Protein AF-A0A0N5CR17-F1 (afdb_monomer_lite)

Organism: Thelazia callipaeda (NCBI:txid103827)

Radius of gyration: 35.47 Å; chains: 1; bounding box: 80×66×119 Å

Sequence (253 aa):
MEGYHSGFVNPSDSRSEQEETNSNGQVVSPEENTAEKCSICLGSPTNDETSLDGCVHKCIVEWIKLRPICPMCKRIVRKIIHVKRDSDDQEITEEVTIETVRQWALRDRIEINSAQPLIRERTQLVRRIRHLLRIVRLHDNVFSERGRREMSGTIHRRNEYLQLIGRYQILLDNWERPRVQIVSDPAFRMLVYDLRLRRTALVTLGNQRMPRTSISPQFFRDHERYQRSRISEFVRREISAVVPVSRDAFIYI

Secondary structure (DSSP, 8-state):
--------------------------------------TTT-SPPP---EEESS----S-HHHHTT-SB-TTT--B--EEEEEEE-TTS-EEEEEEEHHHHHHHHHHHHHHHHHHS--HHHHHHHHHHHHHHHHHHHHHHHHHHHH-GGG-HHHHHHHHHHHHHHHHHHHHHHTTTS-HHHHHH-HHHHHHHHHTTPPP--S---TT---------HHHHHHTHHHHHHHHHHHHHHHHHHHS---S------

pLDDT: mean 75.61, std 19.92, range [29.41, 97.88]

InterPro domains:
  IPR013083 Zinc finger, RING/FYVE/PHD-type [G3DSA:3.30.40.10] (32-94)

Foldseek 3Di:
DDDDDDDDDDDDDDDDDDDDDDDDDDDPDPPPPCCPQQPPPSHRDDPFQKAFPFDRRPDCLVVLLQPQADPPPRDGTFWIWGWDQDPVRDTDIDIDGSVNSNVVSVVVLLVVLQQDAPVVLLVLLVVLLVVLVVVLVVLVVVCVVPDDDPPPVSVVVSVVSVVLSVLSVVLNVVRPDRSVCSCLRLSSLLSCVVVVPDDDDSDDSDPDPPPPPPDDPVVCVVVVVPVVVVVVSVVVSNCPNPPDPPPDDPPDD

Structure (mmCIF, N/CA/C/O backbone):
data_AF-A0A0N5CR17-F1
#
_entry.id   AF-A0A0N5CR17-F1
#
loop_
_atom_site.group_PDB
_atom_site.id
_atom_site.type_symbol
_atom_site.label_atom_id
_atom_site.label_alt_id
_atom_site.label_comp_id
_atom_site.label_asym_id
_atom_site.label_entity_id
_atom_site.label_seq_id
_atom_site.pdbx_PDB_ins_code
_atom_site.Cartn_x
_atom_site.Cartn_y
_atom_site.Cartn_z
_atom_site.occupancy
_atom_site.B_iso_or_equiv
_atom_site.auth_seq_id
_atom_site.auth_comp_id
_atom_site.auth_asym_id
_atom_site.auth_atom_id
_atom_site.pdbx_PDB_model_num
ATOM 1 N N . MET A 1 1 ? 52.761 -47.748 31.327 1.00 39.09 1 MET A N 1
ATOM 2 C CA . MET A 1 1 ? 52.297 -46.443 31.836 1.00 39.09 1 MET A CA 1
ATOM 3 C C . MET A 1 1 ? 50.824 -46.340 31.461 1.00 39.09 1 MET A C 1
ATOM 5 O O . MET A 1 1 ? 50.515 -45.823 30.401 1.00 39.09 1 MET A O 1
ATOM 9 N N . GLU A 1 2 ? 49.914 -47.103 32.081 1.00 30.50 2 GLU A N 1
ATOM 10 C CA . GLU A 1 2 ? 49.438 -46.990 33.487 1.00 30.50 2 GLU A CA 1
ATOM 11 C C . GLU A 1 2 ? 49.046 -45.539 33.820 1.00 30.50 2 GLU A C 1
ATOM 13 O O . GLU A 1 2 ? 49.854 -44.648 33.603 1.00 30.50 2 GLU A O 1
ATOM 18 N N . GLY A 1 3 ? 47.861 -45.206 34.329 1.00 29.69 3 GLY A N 1
ATOM 19 C CA . GLY A 1 3 ? 46.767 -46.013 34.861 1.00 29.69 3 GLY A CA 1
ATOM 20 C C . GLY A 1 3 ? 45.665 -45.117 35.462 1.00 29.69 3 GLY A C 1
ATOM 21 O O . GLY A 1 3 ? 45.755 -43.895 35.439 1.00 29.69 3 GLY A O 1
ATOM 22 N N . TYR A 1 4 ? 44.625 -45.795 35.939 1.00 32.41 4 TYR A N 1
ATOM 23 C CA . TYR A 1 4 ? 43.266 -45.423 36.359 1.00 32.41 4 TYR A CA 1
ATOM 24 C C . TYR A 1 4 ? 43.066 -44.596 37.658 1.00 32.41 4 TYR A C 1
ATOM 26 O O . TYR A 1 4 ? 43.991 -44.430 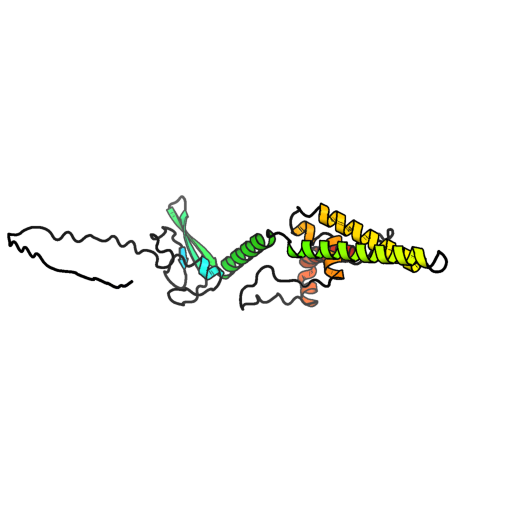38.442 1.00 32.41 4 TYR A O 1
ATOM 34 N N . HIS A 1 5 ? 41.773 -44.262 37.888 1.00 33.34 5 HIS A N 1
ATOM 35 C CA . HIS A 1 5 ? 40.983 -44.133 39.149 1.00 33.34 5 HIS A CA 1
ATOM 36 C C . HIS A 1 5 ? 40.457 -42.716 39.459 1.00 33.34 5 HIS A C 1
ATOM 38 O O . HIS A 1 5 ? 41.231 -41.777 39.551 1.00 33.34 5 HIS A O 1
ATOM 44 N N . SER A 1 6 ? 39.144 -42.418 39.458 1.00 33.66 6 SER A N 1
ATOM 45 C CA . SER A 1 6 ? 37.953 -42.937 40.184 1.00 33.66 6 SER A CA 1
ATOM 46 C C . SER A 1 6 ? 37.904 -42.574 41.671 1.00 33.66 6 SER A C 1
ATOM 48 O O . SER A 1 6 ? 38.823 -42.930 42.399 1.00 33.66 6 SER A O 1
ATOM 50 N N . GLY A 1 7 ? 36.778 -42.023 42.140 1.00 29.62 7 GLY A N 1
ATOM 51 C CA . GLY A 1 7 ? 36.451 -42.015 43.571 1.00 29.62 7 GLY A CA 1
ATOM 52 C C . GLY A 1 7 ? 35.316 -41.073 43.979 1.00 29.62 7 GLY A C 1
ATOM 53 O O . GLY A 1 7 ? 35.556 -39.909 44.271 1.00 29.62 7 GLY A O 1
ATOM 54 N N . PHE A 1 8 ? 34.093 -41.606 44.036 1.00 34.84 8 PHE A N 1
ATOM 55 C CA . PHE A 1 8 ? 33.003 -41.146 44.911 1.00 34.84 8 PHE A CA 1
ATOM 56 C C . PHE A 1 8 ? 33.361 -41.406 46.378 1.00 34.84 8 PHE A C 1
ATOM 58 O O . PHE A 1 8 ? 33.820 -42.515 46.623 1.00 34.84 8 PHE A O 1
ATOM 65 N N . VAL A 1 9 ? 33.006 -40.518 47.325 1.00 33.94 9 VAL A N 1
ATOM 66 C CA . VAL A 1 9 ? 32.594 -40.876 48.708 1.00 33.94 9 VAL A CA 1
ATOM 67 C C . VAL A 1 9 ? 31.734 -39.744 49.328 1.00 33.94 9 VAL A C 1
ATOM 69 O O . VAL A 1 9 ? 32.216 -38.633 49.514 1.00 33.94 9 VAL A O 1
ATOM 72 N N . ASN A 1 10 ? 30.472 -40.048 49.663 1.00 36.50 10 ASN A N 1
ATOM 73 C CA . ASN A 1 10 ? 29.678 -39.438 50.757 1.00 36.50 10 ASN A CA 1
ATOM 74 C C . ASN A 1 10 ? 30.090 -40.133 52.069 1.00 36.50 10 ASN A C 1
AT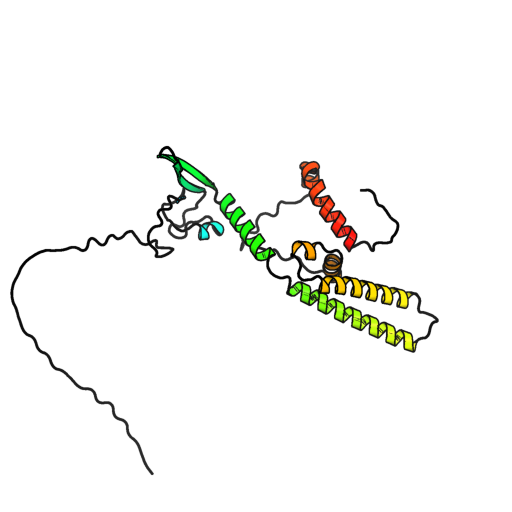OM 76 O O . ASN A 1 10 ? 30.402 -41.324 51.975 1.00 36.50 10 ASN A O 1
ATOM 80 N N . PRO A 1 11 ? 30.032 -39.518 53.274 1.00 40.53 11 PRO A N 1
ATOM 81 C CA . PRO A 1 11 ? 28.869 -39.822 54.137 1.00 40.53 11 PRO A CA 1
ATOM 82 C C . PRO A 1 11 ? 28.515 -38.836 55.290 1.00 40.53 11 PRO A C 1
ATOM 84 O O . PRO A 1 11 ? 29.373 -38.202 55.892 1.00 40.53 11 PRO A O 1
ATOM 87 N N . SER A 1 12 ? 27.220 -38.874 55.636 1.00 31.81 12 SER A N 1
ATOM 88 C CA . SER A 1 12 ? 26.624 -39.004 56.986 1.00 31.81 12 SER A CA 1
ATOM 89 C C . SER A 1 12 ? 26.578 -37.868 58.025 1.00 31.81 12 SER A C 1
ATOM 91 O O . SER A 1 12 ? 27.585 -37.349 58.484 1.00 31.81 12 SER A O 1
ATOM 93 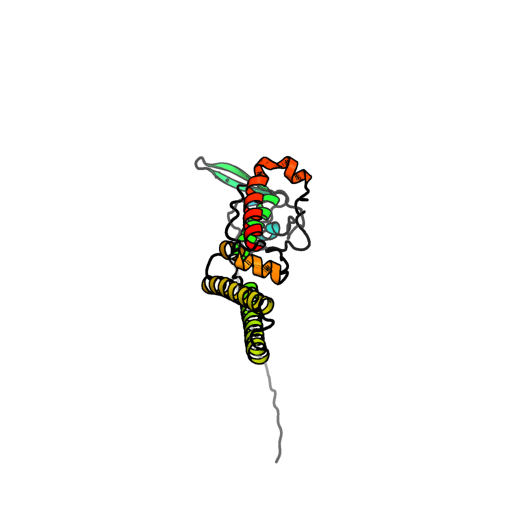N N . ASP A 1 13 ? 25.328 -37.660 58.467 1.00 31.94 13 ASP A N 1
ATOM 94 C CA . ASP A 1 13 ? 24.809 -37.579 59.845 1.00 31.94 13 ASP A CA 1
ATOM 95 C C . ASP A 1 13 ? 25.459 -36.651 60.873 1.00 31.94 13 ASP A C 1
ATOM 97 O O . ASP A 1 13 ? 26.565 -36.887 61.346 1.00 31.94 13 ASP A O 1
ATOM 101 N N . SER A 1 14 ? 24.643 -35.736 61.407 1.00 36.41 14 SER A N 1
ATOM 102 C CA . SER A 1 14 ? 24.526 -35.530 62.858 1.00 36.41 14 SER A CA 1
ATOM 103 C C . SER A 1 14 ? 23.193 -34.866 63.201 1.00 36.41 14 SER A C 1
ATOM 105 O O . SER A 1 14 ? 22.874 -33.763 62.767 1.00 36.41 14 SER A O 1
ATOM 107 N N . ARG A 1 15 ? 22.421 -35.613 63.984 1.00 38.44 15 ARG A N 1
ATOM 108 C CA . ARG A 1 15 ? 21.122 -35.322 64.584 1.00 38.44 15 ARG A CA 1
ATOM 109 C C . ARG A 1 15 ? 21.357 -34.627 65.931 1.00 38.44 15 ARG A C 1
ATOM 111 O O . ARG A 1 15 ? 22.147 -35.137 66.720 1.00 38.44 15 ARG A O 1
ATOM 118 N N . SER A 1 16 ? 20.631 -33.546 66.216 1.00 35.78 16 SER A N 1
ATOM 119 C CA . SER A 1 16 ? 20.454 -33.036 67.584 1.00 35.78 16 SER A CA 1
ATOM 120 C C . SER A 1 16 ? 19.002 -32.601 67.768 1.00 35.78 16 SER A C 1
ATOM 122 O O . SER A 1 16 ? 18.587 -31.548 67.291 1.00 35.78 16 SER A O 1
ATOM 124 N N . GLU A 1 17 ? 18.232 -33.455 68.434 1.00 36.75 17 GLU A N 1
ATOM 125 C CA . GLU A 1 17 ? 16.970 -33.112 69.088 1.00 36.75 17 GLU A CA 1
ATOM 126 C C . GLU A 1 17 ? 17.292 -32.332 70.372 1.00 36.75 17 GLU A C 1
ATOM 128 O O . GLU A 1 17 ? 18.161 -32.760 71.133 1.00 36.75 17 GLU A O 1
ATOM 133 N N . GLN A 1 18 ? 16.590 -31.225 70.632 1.00 36.84 18 GLN A N 1
ATOM 134 C CA . GLN A 1 18 ? 16.317 -30.756 71.992 1.00 36.84 18 GLN A CA 1
ATOM 135 C C . GLN A 1 18 ? 14.878 -30.240 72.085 1.00 36.84 18 GLN A C 1
ATOM 137 O O . GLN A 1 18 ? 14.403 -29.479 71.243 1.00 36.84 18 GLN A O 1
ATOM 142 N N . GLU A 1 19 ? 14.217 -30.763 73.109 1.00 33.59 19 GLU A N 1
ATOM 143 C CA . GLU A 1 19 ? 12.812 -30.680 73.480 1.00 33.59 19 GLU A CA 1
ATOM 144 C C . GLU A 1 19 ? 12.415 -29.353 74.149 1.00 33.59 19 GLU A C 1
ATOM 146 O O . GLU A 1 19 ? 13.200 -28.726 74.852 1.00 33.59 19 GLU A O 1
ATOM 151 N N . GLU A 1 20 ? 11.133 -29.027 73.945 1.00 35.50 20 GLU A N 1
ATOM 152 C CA . GLU A 1 20 ? 10.161 -28.456 74.892 1.00 35.50 20 GLU A CA 1
ATOM 153 C C . GLU A 1 20 ? 10.418 -27.093 75.572 1.00 35.50 20 GLU A C 1
ATOM 155 O O . GLU A 1 20 ? 11.318 -26.901 76.381 1.00 35.50 20 GLU A O 1
ATOM 160 N N . THR A 1 21 ? 9.478 -26.152 75.390 1.00 29.42 21 THR A N 1
ATOM 161 C CA . THR A 1 21 ? 8.451 -25.844 76.416 1.00 29.42 21 THR A CA 1
ATOM 162 C C . THR A 1 21 ? 7.499 -24.708 75.995 1.00 29.42 21 THR A C 1
ATOM 164 O O . THR A 1 21 ? 7.903 -23.642 75.552 1.00 29.42 21 THR A O 1
ATOM 167 N N . ASN A 1 22 ? 6.208 -24.975 76.213 1.00 29.41 22 ASN A N 1
ATOM 168 C CA . ASN A 1 22 ? 5.126 -24.076 76.633 1.00 29.41 22 ASN A CA 1
ATOM 169 C C . ASN A 1 22 ? 4.736 -22.799 75.855 1.00 29.41 22 ASN A C 1
ATOM 171 O O . ASN A 1 22 ? 5.342 -21.741 75.957 1.00 29.41 22 ASN A O 1
ATOM 175 N N . SER A 1 23 ? 3.533 -22.911 75.275 1.00 36.44 23 SER A N 1
ATOM 176 C CA . SER A 1 23 ? 2.356 -22.051 75.483 1.00 36.44 23 SER A CA 1
ATOM 177 C C . SER A 1 23 ? 2.523 -20.530 75.394 1.00 36.44 23 SER A C 1
ATOM 179 O O . SER A 1 23 ? 3.037 -19.892 76.309 1.00 36.44 23 SER A O 1
ATOM 181 N N . ASN A 1 24 ? 1.844 -19.934 74.414 1.00 32.16 24 ASN A N 1
ATOM 182 C CA . ASN A 1 24 ? 0.593 -19.183 74.604 1.00 32.16 24 ASN A CA 1
ATOM 183 C C . ASN A 1 24 ? 0.496 -18.076 73.541 1.00 32.16 24 ASN A C 1
ATOM 185 O O . ASN A 1 24 ? 1.459 -17.357 73.299 1.00 32.16 24 ASN A O 1
ATOM 189 N N . GLY A 1 25 ? -0.699 -17.889 72.983 1.00 31.83 25 GLY A N 1
ATOM 190 C CA . GLY A 1 25 ? -1.063 -16.621 72.357 1.00 31.83 25 GLY A CA 1
ATOM 191 C C . GLY A 1 25 ? -1.055 -16.588 70.832 1.00 31.83 25 GLY A C 1
ATOM 192 O O . GLY A 1 25 ? -0.032 -16.409 70.189 1.00 31.83 25 GLY A O 1
ATOM 193 N N . GLN A 1 26 ? -2.280 -16.560 70.311 1.00 35.84 26 GLN A N 1
ATOM 194 C CA . GLN A 1 26 ? -2.676 -15.742 69.168 1.00 35.84 26 GLN A CA 1
ATOM 195 C C . GLN A 1 26 ? -2.368 -16.299 67.775 1.00 35.84 26 GLN A C 1
ATOM 197 O O . GLN A 1 26 ? -1.376 -16.000 67.119 1.00 35.84 26 GLN A O 1
ATOM 202 N N . VAL A 1 27 ? -3.366 -17.041 67.292 1.00 42.22 27 VAL A N 1
ATOM 203 C CA . VAL A 1 27 ? -3.761 -17.111 65.886 1.00 42.22 27 VAL A CA 1
ATOM 204 C C . VAL A 1 27 ? -3.803 -15.686 65.323 1.00 42.22 27 VAL A C 1
ATOM 206 O O . VAL A 1 27 ? -4.787 -14.970 65.490 1.00 42.22 27 VAL A O 1
ATOM 209 N N . VAL A 1 28 ? -2.725 -15.262 64.671 1.00 37.66 28 VAL A N 1
ATOM 210 C CA . VAL A 1 28 ? -2.774 -14.165 63.707 1.00 37.66 28 VAL A CA 1
ATOM 211 C C . VAL A 1 28 ? -2.852 -14.840 62.354 1.00 37.66 28 VAL A C 1
ATOM 213 O O . VAL A 1 28 ? -1.846 -15.180 61.737 1.00 37.66 28 VAL A O 1
ATOM 216 N N . SER A 1 29 ? -4.089 -15.109 61.944 1.00 38.50 29 SER A N 1
ATOM 217 C CA . SER A 1 29 ? -4.396 -15.357 60.545 1.00 38.50 29 SER A CA 1
ATOM 218 C C . SER A 1 29 ? -3.853 -14.152 59.774 1.00 38.50 29 SER A C 1
ATOM 220 O O . SER A 1 29 ? -4.273 -13.031 60.074 1.00 38.50 29 SER A O 1
ATOM 222 N N . PRO A 1 30 ? -2.921 -14.308 58.819 1.00 41.69 30 PRO A N 1
ATOM 223 C CA . PRO A 1 30 ? -2.743 -13.270 57.832 1.00 41.69 30 PRO A CA 1
ATOM 224 C C . PRO A 1 30 ? -4.066 -13.266 57.078 1.00 41.69 30 PRO A C 1
ATOM 226 O O . PRO A 1 30 ? -4.386 -14.219 56.367 1.00 41.69 30 PRO A O 1
ATOM 229 N N . GLU A 1 31 ? -4.881 -12.238 57.290 1.00 42.94 31 GLU A N 1
ATOM 230 C CA . GLU A 1 31 ? -5.825 -11.818 56.270 1.00 42.94 31 GLU A CA 1
ATOM 231 C C . GLU A 1 31 ? -4.971 -11.490 55.045 1.00 42.94 31 GLU A C 1
ATOM 233 O O . GLU A 1 31 ? -4.482 -10.375 54.855 1.00 42.94 31 GLU A O 1
ATOM 238 N N . GLU A 1 32 ? -4.697 -12.526 54.251 1.00 42.59 32 GLU A N 1
ATOM 239 C CA . GLU A 1 32 ? -4.289 -12.382 52.876 1.00 42.59 32 GLU A CA 1
ATOM 240 C C . GLU A 1 32 ? -5.411 -11.590 52.229 1.00 42.59 32 GLU A C 1
ATOM 242 O O . GLU A 1 32 ? -6.462 -12.117 51.859 1.00 42.59 32 GLU A O 1
ATOM 247 N N . ASN A 1 33 ? -5.178 -10.286 52.142 1.00 46.00 33 ASN A N 1
ATOM 248 C CA . ASN A 1 33 ? -5.882 -9.373 51.274 1.00 46.00 33 ASN A CA 1
ATOM 249 C C . ASN A 1 33 ? -5.582 -9.848 49.845 1.00 46.00 33 ASN A C 1
ATOM 251 O O . ASN A 1 33 ? -4.738 -9.312 49.124 1.00 46.00 33 ASN A O 1
ATOM 255 N N . THR A 1 34 ? -6.230 -10.947 49.468 1.00 46.16 34 THR A N 1
ATOM 256 C CA . THR A 1 34 ? -6.342 -11.468 48.120 1.00 46.16 34 THR A CA 1
ATOM 257 C C . THR A 1 34 ? -7.249 -10.496 47.384 1.00 46.16 34 THR A C 1
ATOM 259 O O . THR A 1 34 ? -8.372 -10.802 47.010 1.00 46.16 34 THR A O 1
ATOM 262 N N . ALA A 1 35 ? -6.754 -9.276 47.167 1.00 56.69 35 ALA A N 1
ATOM 263 C CA . ALA A 1 35 ? -7.186 -8.484 46.036 1.00 56.69 35 ALA A CA 1
ATOM 264 C C . ALA A 1 35 ? -6.870 -9.355 44.816 1.00 56.69 35 ALA A C 1
ATOM 266 O O . ALA A 1 35 ? -5.722 -9.410 44.368 1.00 56.69 35 ALA A O 1
ATOM 267 N N . GLU A 1 36 ? -7.856 -10.163 44.420 1.00 64.56 36 GLU A N 1
ATOM 268 C CA . GLU A 1 36 ? -7.713 -11.299 43.521 1.00 64.56 36 GLU A CA 1
ATOM 269 C C . GLU A 1 36 ? -6.923 -10.857 42.295 1.00 64.56 36 GLU A C 1
ATOM 271 O O . GLU A 1 36 ? -7.391 -10.060 41.478 1.00 64.56 36 GLU A O 1
ATOM 276 N N . LYS A 1 37 ? -5.675 -11.322 42.195 1.00 72.75 37 LYS A N 1
ATOM 277 C CA . LYS A 1 37 ? -4.811 -10.979 41.068 1.00 72.75 37 LYS A CA 1
ATOM 278 C C . LYS A 1 37 ? -5.532 -11.386 39.791 1.00 72.75 37 LYS A C 1
ATOM 280 O O . LYS A 1 37 ? -6.035 -12.505 39.681 1.00 72.75 37 LYS A O 1
ATOM 285 N N . CYS A 1 38 ? -5.583 -10.489 38.812 1.00 74.88 38 CYS A N 1
ATOM 286 C CA . CYS A 1 38 ? -6.276 -10.777 37.565 1.00 74.88 38 CYS A CA 1
ATOM 287 C C . CYS A 1 38 ? -5.632 -11.995 36.886 1.00 74.88 38 CYS A C 1
ATOM 289 O O . CYS A 1 38 ? -4.446 -11.966 36.574 1.00 74.88 38 CYS A O 1
ATOM 291 N N . SER A 1 39 ? -6.397 -13.042 36.569 1.00 77.50 39 SER A N 1
ATOM 292 C CA . SER A 1 39 ? -5.850 -14.263 35.946 1.00 77.50 39 SER A CA 1
ATOM 293 C C . SER A 1 39 ? -5.284 -14.058 34.530 1.00 77.50 39 SER A C 1
ATOM 295 O O . SER A 1 39 ? -4.727 -14.991 33.959 1.00 77.50 39 SER A O 1
ATOM 297 N N . ILE A 1 40 ? -5.450 -12.866 33.944 1.00 77.69 40 ILE A N 1
ATOM 298 C CA . ILE A 1 40 ? -4.977 -12.528 32.595 1.00 77.69 40 ILE A CA 1
ATOM 299 C C . ILE A 1 40 ? -3.675 -11.730 32.644 1.00 77.69 40 ILE A C 1
ATOM 301 O O . ILE A 1 40 ? -2.715 -12.109 31.981 1.00 77.69 40 ILE A O 1
ATOM 305 N N . CYS A 1 41 ? -3.628 -10.630 33.403 1.00 77.25 41 CYS A N 1
ATOM 306 C CA . CYS A 1 41 ? -2.422 -9.800 33.508 1.00 77.25 41 CYS A CA 1
ATOM 307 C C . CYS A 1 41 ? -1.550 -10.134 34.728 1.00 77.25 41 CYS A C 1
ATOM 309 O O . CYS A 1 41 ? -0.461 -9.583 34.851 1.00 77.25 41 CYS A O 1
ATOM 311 N N . LEU A 1 42 ? -2.025 -11.005 35.628 1.00 81.69 42 LEU A N 1
ATOM 312 C CA . LEU A 1 42 ? -1.403 -11.403 36.903 1.00 81.69 42 LEU A CA 1
ATOM 313 C C . LEU A 1 42 ? -1.103 -10.243 37.871 1.00 81.69 42 LEU A C 1
ATOM 315 O O . LEU A 1 42 ? -0.537 -10.462 38.942 1.00 81.69 42 LEU A O 1
ATOM 319 N N . GLY A 1 43 ? -1.496 -9.021 37.509 1.00 79.38 43 GLY A N 1
ATOM 320 C CA . GLY A 1 43 ? -1.367 -7.819 38.319 1.00 79.38 43 GLY A CA 1
ATOM 321 C C . GLY A 1 43 ? -2.555 -7.609 39.253 1.00 79.38 43 GLY A C 1
ATOM 322 O O . GLY A 1 43 ? -3.557 -8.332 39.206 1.00 79.38 43 GLY A O 1
ATOM 323 N N . SER A 1 44 ? -2.435 -6.586 40.097 1.00 73.25 44 SER A N 1
ATOM 324 C CA . SER A 1 44 ? -3.521 -6.130 40.962 1.00 73.25 44 SER A CA 1
ATOM 325 C C . SER A 1 44 ? -4.735 -5.697 40.129 1.00 73.25 44 SER A C 1
ATOM 327 O O . SER A 1 44 ? -4.550 -5.182 39.019 1.00 73.25 44 SER A O 1
ATOM 329 N N . PRO A 1 45 ? -5.969 -5.878 40.636 1.00 64.94 45 PRO A N 1
ATOM 330 C CA . PRO A 1 45 ? -7.165 -5.391 39.964 1.00 64.94 45 PRO A CA 1
ATOM 331 C C . PRO A 1 45 ? -7.010 -3.908 39.629 1.00 64.94 45 PRO A C 1
ATOM 333 O O . PRO A 1 45 ? -6.768 -3.085 40.508 1.00 64.94 45 PRO A O 1
ATOM 336 N N . THR A 1 46 ? -7.138 -3.555 38.354 1.00 63.31 46 THR A N 1
ATOM 337 C CA . THR A 1 46 ? -7.247 -2.152 37.961 1.00 63.31 46 THR A CA 1
ATOM 338 C C . THR A 1 46 ? -8.595 -1.617 38.447 1.00 63.31 46 THR A C 1
ATOM 340 O O . THR A 1 46 ? -9.623 -2.268 38.231 1.00 63.31 46 THR A O 1
ATOM 343 N N . ASN A 1 47 ? -8.604 -0.418 39.039 1.00 59.84 47 ASN A N 1
ATOM 344 C CA . ASN A 1 47 ? -9.816 0.336 39.416 1.00 59.84 47 ASN A CA 1
ATOM 345 C C . ASN A 1 47 ? -10.648 0.800 38.204 1.00 59.84 47 ASN A C 1
ATOM 347 O O . ASN A 1 47 ? -11.511 1.656 38.332 1.00 59.84 47 ASN A O 1
ATOM 351 N N . ASP A 1 48 ? -10.380 0.260 37.018 1.00 64.38 48 ASP A N 1
ATOM 352 C CA . ASP A 1 48 ? -11.175 0.539 35.839 1.00 64.38 48 ASP A CA 1
ATOM 353 C C . ASP A 1 48 ? -12.521 -0.193 35.966 1.00 64.38 48 ASP A C 1
ATOM 355 O O . ASP A 1 48 ? -12.576 -1.430 36.003 1.00 64.38 48 ASP A O 1
ATOM 359 N N . GLU A 1 49 ? -13.603 0.580 36.070 1.00 67.56 49 GLU A N 1
ATOM 360 C CA . GLU A 1 49 ? -14.995 0.121 36.177 1.00 67.56 49 GLU A CA 1
ATOM 361 C C . GLU A 1 49 ? -15.552 -0.308 34.806 1.00 67.56 49 GLU A C 1
ATOM 363 O O . GLU A 1 49 ? -16.719 -0.103 34.469 1.00 67.56 49 GLU A O 1
ATOM 368 N N . THR A 1 50 ? -14.701 -0.903 33.965 1.00 74.12 50 THR A N 1
ATOM 369 C CA . THR A 1 50 ? -15.129 -1.530 32.718 1.00 74.12 50 THR A CA 1
ATOM 370 C C . THR A 1 50 ? -15.687 -2.923 32.999 1.00 74.12 50 THR A C 1
ATOM 372 O O . THR A 1 50 ? -15.000 -3.832 33.472 1.00 74.12 50 THR A O 1
ATOM 375 N N . SER A 1 51 ? -16.964 -3.103 32.684 1.00 81.00 51 SER A N 1
ATOM 376 C CA . SER A 1 51 ? -17.674 -4.376 32.737 1.00 81.00 51 SER A CA 1
ATOM 377 C C . SER A 1 51 ? -18.096 -4.824 31.336 1.00 81.00 51 SER A C 1
ATOM 379 O O . SER A 1 51 ? -18.021 -4.083 30.354 1.00 81.00 51 SER A O 1
ATOM 381 N N . LEU A 1 52 ? -18.489 -6.088 31.213 1.00 85.50 52 LEU A N 1
ATOM 382 C CA . LEU A 1 52 ? -18.923 -6.686 29.954 1.00 85.50 52 LEU A CA 1
ATOM 383 C C . LEU A 1 52 ? -20.352 -7.180 30.124 1.00 85.50 52 LEU A C 1
ATOM 385 O O . LEU A 1 52 ? -20.721 -7.660 31.194 1.00 85.50 52 LEU A O 1
ATOM 389 N N . ASP A 1 53 ? -21.126 -7.179 29.045 1.00 85.00 53 ASP A N 1
ATOM 390 C CA . ASP A 1 53 ? -22.509 -7.666 29.073 1.00 85.00 53 ASP A CA 1
ATOM 391 C C . ASP A 1 53 ? -22.648 -9.170 29.365 1.00 85.00 53 ASP A C 1
ATOM 393 O O . ASP A 1 53 ? -23.682 -9.615 29.857 1.00 85.00 53 ASP A O 1
ATOM 397 N N . GLY A 1 54 ? -21.623 -9.967 29.052 1.00 77.62 54 GLY A N 1
ATOM 398 C CA . GLY A 1 54 ? -21.669 -11.428 29.180 1.00 77.62 54 GLY A CA 1
ATOM 399 C C . GLY A 1 54 ? -20.996 -12.019 30.426 1.00 77.62 54 GLY A C 1
ATOM 400 O O . GLY A 1 54 ? -21.262 -13.180 30.768 1.00 77.62 54 GLY A O 1
ATOM 401 N N . CYS A 1 55 ? -20.088 -11.291 31.089 1.00 84.75 55 CYS A N 1
ATOM 402 C CA . CYS A 1 55 ? -19.329 -11.794 32.244 1.00 84.75 55 CYS A CA 1
ATOM 403 C C . CYS A 1 55 ? -18.569 -10.697 33.009 1.00 84.75 55 CYS A C 1
ATOM 405 O O . CYS A 1 55 ? -18.280 -9.644 32.460 1.00 84.75 55 CYS A O 1
ATOM 407 N N . VAL A 1 56 ? -18.121 -11.007 34.228 1.00 84.00 56 VAL A N 1
ATOM 408 C CA . VAL A 1 56 ? -17.375 -10.089 35.117 1.00 84.00 56 VAL A CA 1
ATOM 409 C C . VAL A 1 56 ? -15.845 -10.133 34.949 1.00 84.00 56 VAL A C 1
ATOM 411 O O . VAL A 1 56 ? -15.111 -9.545 35.736 1.00 84.00 56 VAL A O 1
ATOM 414 N N . HIS A 1 57 ? -15.329 -10.847 33.942 1.00 82.12 57 HIS A N 1
ATOM 415 C CA . HIS A 1 57 ? -13.882 -10.995 33.754 1.00 82.12 57 HIS A CA 1
ATOM 416 C C . HIS A 1 57 ? -13.249 -9.703 33.224 1.00 82.12 57 HIS A C 1
ATOM 418 O O . HIS A 1 57 ? -13.568 -9.258 32.121 1.00 82.12 57 HIS A O 1
ATOM 424 N N . LYS A 1 58 ? -12.299 -9.150 33.981 1.00 79.12 58 LYS A N 1
ATOM 425 C CA . LYS A 1 58 ? -11.525 -7.956 33.612 1.00 79.12 58 LYS A CA 1
ATOM 426 C C . LYS A 1 58 ? -10.358 -8.291 32.671 1.00 79.12 58 LYS A C 1
ATOM 428 O O . LYS A 1 58 ? -10.021 -9.456 32.475 1.00 79.12 58 LYS A O 1
ATOM 433 N N . CYS A 1 59 ? -9.742 -7.263 32.082 1.00 80.06 59 CYS A N 1
ATOM 434 C CA . CYS A 1 59 ? -8.524 -7.356 31.256 1.00 80.06 59 CYS A CA 1
ATOM 435 C C . CYS A 1 59 ? -8.636 -8.196 29.965 1.00 80.06 59 CYS A C 1
ATOM 437 O O . CYS A 1 59 ? -7.627 -8.659 29.439 1.00 80.06 59 CYS A O 1
ATOM 439 N N . ILE A 1 60 ? -9.836 -8.365 29.398 1.00 84.31 60 ILE A N 1
ATOM 440 C CA . ILE A 1 60 ? -10.018 -9.094 28.127 1.00 84.31 60 ILE A CA 1
ATOM 441 C C . ILE A 1 60 ? -10.070 -8.184 26.887 1.00 84.31 60 ILE A C 1
ATOM 443 O O . ILE A 1 60 ? -10.316 -8.684 25.790 1.00 84.31 60 ILE A O 1
ATOM 447 N N . VAL A 1 61 ? -9.874 -6.865 27.031 1.00 83.56 61 VAL A N 1
ATOM 448 C CA . VAL A 1 61 ? -10.072 -5.889 25.939 1.00 83.56 61 VAL A CA 1
ATOM 449 C C . VAL A 1 61 ? -9.199 -6.200 24.719 1.00 83.56 61 VAL A C 1
ATOM 451 O O . VAL A 1 61 ? -9.692 -6.232 23.590 1.00 83.56 61 VAL A O 1
ATOM 454 N N . GLU A 1 62 ? -7.925 -6.536 24.927 1.00 84.88 62 GLU A N 1
ATOM 455 C CA . GLU A 1 62 ? -7.034 -6.938 23.828 1.00 84.88 62 GLU A CA 1
ATOM 456 C C . GLU A 1 62 ? -7.509 -8.207 23.108 1.00 84.88 62 GLU A C 1
ATOM 458 O O . GLU A 1 62 ? -7.369 -8.343 21.891 1.00 84.88 62 GLU A O 1
ATOM 463 N N . TRP A 1 63 ? -8.145 -9.124 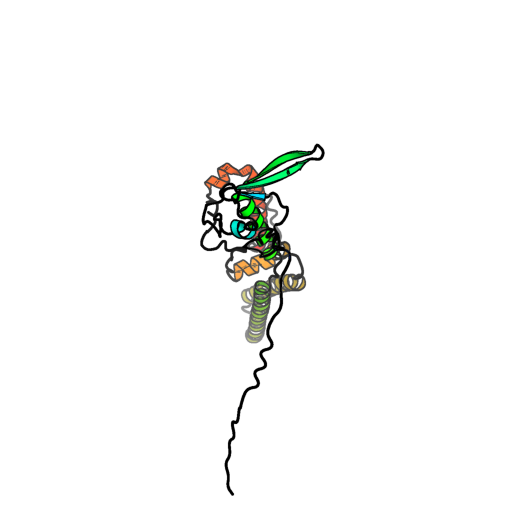23.837 1.00 87.38 63 TRP A N 1
ATOM 464 C CA . TRP A 1 63 ? -8.678 -10.355 23.267 1.00 87.38 63 TRP A CA 1
ATOM 465 C C . TRP A 1 63 ? -9.915 -10.099 22.401 1.00 87.38 63 TRP A C 1
ATOM 467 O O . TRP A 1 63 ? -10.021 -10.611 21.280 1.00 87.38 63 TRP A O 1
ATOM 477 N N . ILE A 1 64 ? -10.838 -9.261 22.878 1.00 87.75 64 ILE A N 1
ATOM 478 C CA . ILE A 1 64 ? -12.090 -8.952 22.171 1.00 87.75 64 ILE A CA 1
ATOM 479 C C . ILE A 1 64 ? -11.886 -8.121 20.898 1.00 87.75 64 ILE A C 1
ATOM 481 O O . ILE A 1 64 ? -12.668 -8.262 19.954 1.00 87.75 64 ILE A O 1
ATOM 485 N N . LYS A 1 65 ? -10.769 -7.382 20.783 1.00 86.75 65 LYS A N 1
ATOM 486 C CA . LYS A 1 65 ? -10.308 -6.784 19.508 1.00 86.75 65 LYS A CA 1
ATOM 487 C C . LYS A 1 65 ? -10.087 -7.824 18.400 1.00 86.75 65 LYS A C 1
ATOM 489 O O . LYS A 1 65 ? -10.111 -7.482 17.213 1.00 86.75 65 LYS A O 1
ATOM 494 N N . LEU A 1 66 ? -9.837 -9.083 18.764 1.00 83.88 66 LEU A N 1
ATOM 495 C CA . LEU A 1 66 ? -9.612 -10.193 17.836 1.00 83.88 66 LEU A CA 1
ATOM 496 C C . LEU A 1 66 ? -10.835 -11.105 17.738 1.00 83.88 66 LEU A C 1
ATOM 498 O O . LEU A 1 66 ? -11.288 -11.401 16.626 1.00 83.88 66 LEU A O 1
ATOM 502 N N . ARG A 1 67 ? -11.384 -11.539 18.878 1.00 86.19 67 ARG A N 1
ATOM 503 C CA . ARG A 1 67 ? -12.509 -12.482 18.952 1.00 86.19 67 ARG A CA 1
ATOM 504 C C . ARG A 1 67 ? -13.531 -12.041 20.003 1.00 86.19 67 ARG A C 1
ATOM 506 O O . ARG A 1 67 ? -13.150 -11.931 21.162 1.00 86.19 67 ARG A O 1
ATOM 513 N N . PRO A 1 68 ? -14.827 -11.905 19.662 1.00 88.88 68 PRO A N 1
ATOM 514 C CA . PRO A 1 68 ? -15.879 -11.453 20.583 1.00 88.88 68 PRO A CA 1
ATOM 515 C C . PRO A 1 68 ? -16.315 -12.549 21.581 1.00 88.88 68 PRO A C 1
ATOM 517 O O . PRO A 1 68 ? -17.501 -12.783 21.790 1.00 88.88 68 PRO A O 1
ATOM 520 N N . ILE A 1 69 ? -15.361 -13.291 22.150 1.00 89.19 69 ILE A N 1
ATOM 521 C CA . ILE A 1 69 ? -15.588 -14.409 23.070 1.00 89.19 69 ILE A CA 1
ATOM 522 C C . ILE A 1 69 ? -14.643 -14.241 24.253 1.00 89.19 69 ILE A C 1
ATOM 524 O O . ILE A 1 69 ? -13.432 -14.143 24.056 1.00 89.19 69 ILE A O 1
ATOM 528 N N . CYS A 1 70 ? -15.179 -14.266 25.472 1.00 88.31 70 CYS A N 1
ATOM 529 C CA . CYS A 1 70 ? -14.374 -14.217 26.687 1.00 88.31 70 CYS A CA 1
ATOM 530 C C . CYS A 1 70 ? -13.420 -15.429 26.748 1.00 88.31 70 CYS A C 1
ATOM 532 O O . CYS A 1 70 ? -13.880 -16.572 26.655 1.00 88.31 70 CYS A O 1
ATOM 534 N N . PRO A 1 71 ? -12.103 -15.233 26.937 1.00 87.69 71 PRO A N 1
ATOM 535 C CA . PRO A 1 71 ? -11.156 -16.342 27.005 1.00 87.69 71 PRO A CA 1
ATOM 536 C C . PRO A 1 71 ? -11.365 -17.222 28.245 1.00 87.69 71 PRO A C 1
ATOM 538 O O . PRO A 1 71 ? -11.080 -18.416 28.164 1.00 87.69 71 PRO A O 1
ATOM 541 N N . MET A 1 72 ? -11.918 -16.667 29.329 1.00 87.62 72 MET A N 1
ATOM 542 C CA . MET A 1 72 ? -12.128 -17.362 30.604 1.00 87.62 72 MET A CA 1
ATOM 543 C C . MET A 1 72 ? -13.378 -18.249 30.574 1.00 87.62 72 MET A C 1
ATOM 545 O O . MET A 1 72 ? -13.287 -19.459 30.732 1.00 87.62 72 MET A O 1
ATOM 549 N N . CYS A 1 73 ? -14.549 -17.667 30.295 1.00 89.25 73 CYS A N 1
ATOM 550 C CA . CYS A 1 73 ? -15.833 -18.380 30.382 1.00 89.25 73 CYS A CA 1
ATOM 551 C C . CYS A 1 73 ? -16.463 -18.746 29.034 1.00 89.25 73 CYS A C 1
ATOM 553 O O . CYS A 1 73 ? -17.565 -19.287 29.001 1.00 89.25 73 CYS A O 1
ATOM 555 N N . LYS A 1 74 ? -15.806 -18.417 27.914 1.00 90.12 74 LYS A N 1
ATOM 556 C CA . LYS A 1 74 ? -16.260 -18.707 26.540 1.00 90.12 74 LYS A CA 1
ATOM 557 C C . LYS A 1 74 ? -17.614 -18.101 26.147 1.00 90.12 74 LYS A C 1
ATOM 559 O O . LYS A 1 74 ? -18.133 -18.415 25.078 1.00 90.12 74 LYS A O 1
ATOM 564 N N . ARG A 1 75 ? -18.167 -17.192 26.953 1.00 89.38 75 ARG A N 1
ATOM 565 C CA . ARG A 1 75 ? -19.377 -16.440 26.603 1.00 89.38 75 ARG A CA 1
ATOM 566 C C . ARG A 1 75 ? -19.083 -15.408 25.520 1.00 89.38 75 ARG A C 1
ATOM 568 O O . ARG A 1 75 ? -17.994 -14.831 25.477 1.00 89.38 75 ARG A O 1
ATOM 575 N N . ILE A 1 76 ? -20.069 -15.186 24.656 1.00 89.69 76 ILE A N 1
ATOM 576 C CA . ILE A 1 76 ? -20.029 -14.128 23.646 1.00 89.69 76 ILE A CA 1
ATOM 577 C C . ILE A 1 76 ? -20.141 -12.781 24.360 1.00 89.69 76 ILE A C 1
ATOM 579 O O . ILE A 1 76 ? -20.979 -12.621 25.243 1.00 89.69 76 ILE A O 1
ATOM 583 N N . VAL A 1 77 ? -19.308 -11.831 23.953 1.00 89.94 77 VAL A N 1
ATOM 584 C CA . VAL A 1 77 ? -19.335 -10.446 24.433 1.00 89.94 77 VAL A CA 1
ATOM 585 C C . VAL A 1 77 ? -19.886 -9.579 23.307 1.00 89.94 77 VAL A C 1
ATOM 587 O O . VAL A 1 77 ? -19.388 -9.675 22.180 1.00 89.94 77 VAL A O 1
ATOM 590 N N . ARG A 1 78 ? -20.905 -8.753 23.573 1.00 90.50 78 ARG A N 1
ATOM 591 C CA . ARG A 1 78 ? -21.493 -7.855 22.555 1.00 90.50 78 ARG A CA 1
ATOM 592 C C . ARG A 1 78 ? -21.185 -6.389 22.823 1.00 90.50 78 ARG A C 1
ATOM 594 O O . ARG A 1 78 ? -21.041 -5.630 21.860 1.00 90.50 78 ARG A O 1
ATOM 601 N N . LYS A 1 79 ? -21.008 -6.007 24.089 1.00 91.38 79 LYS A N 1
ATOM 602 C CA . LYS A 1 79 ? -20.647 -4.641 24.484 1.00 91.38 79 LYS A CA 1
ATOM 603 C C . LYS A 1 79 ? -19.725 -4.601 25.702 1.00 91.38 79 LYS A C 1
ATOM 605 O O . LYS A 1 79 ? -19.735 -5.501 26.540 1.00 91.38 79 LYS A O 1
ATOM 610 N N . ILE A 1 80 ? -18.935 -3.537 25.760 1.00 89.88 80 ILE A N 1
ATOM 611 C CA . ILE A 1 80 ? -18.178 -3.099 26.931 1.00 89.88 80 ILE A CA 1
ATOM 612 C C . ILE A 1 80 ? -18.960 -1.940 27.538 1.00 89.88 80 ILE A C 1
ATOM 614 O O . ILE A 1 80 ? -19.399 -1.051 26.810 1.00 89.88 80 ILE A O 1
ATOM 618 N N . ILE A 1 81 ? -19.145 -1.974 28.848 1.00 88.62 81 ILE A N 1
ATOM 619 C CA . ILE A 1 81 ? -19.867 -0.970 29.618 1.00 88.62 81 ILE A CA 1
ATOM 620 C C . ILE A 1 81 ? -18.845 -0.322 30.542 1.00 88.62 81 ILE A C 1
ATOM 622 O O . ILE A 1 81 ? -18.194 -1.018 31.318 1.00 88.62 81 ILE A O 1
ATOM 626 N N . HIS A 1 82 ? -18.670 0.985 30.438 1.00 85.25 82 HIS A N 1
ATOM 627 C CA . HIS A 1 82 ? -17.763 1.748 31.277 1.00 85.25 82 HIS A CA 1
ATOM 628 C C . HIS A 1 82 ? -18.576 2.680 32.166 1.00 85.25 82 HIS A C 1
ATOM 630 O O . HIS A 1 82 ? -19.339 3.503 31.661 1.00 85.25 82 HIS A O 1
ATOM 636 N N . VAL A 1 83 ? -18.436 2.520 33.478 1.00 81.62 83 VAL A N 1
ATOM 637 C CA . VAL A 1 83 ? -19.069 3.401 34.460 1.00 81.62 83 VAL A CA 1
ATOM 638 C C . VAL A 1 83 ? -18.052 4.468 34.861 1.00 81.62 83 VAL A C 1
ATOM 640 O O . VAL A 1 83 ? -16.891 4.163 35.128 1.00 81.62 83 VAL A O 1
ATOM 643 N N . LYS A 1 84 ? -18.468 5.732 34.816 1.00 82.12 84 LYS A N 1
ATOM 644 C CA . LYS A 1 84 ? -17.681 6.895 35.241 1.00 82.12 84 LYS A CA 1
ATOM 645 C C . LYS A 1 84 ? -18.528 7.737 36.181 1.00 82.12 84 LYS A C 1
ATOM 647 O O . LYS A 1 84 ? -19.732 7.843 35.981 1.00 82.12 84 LYS A O 1
ATOM 652 N N . ARG A 1 85 ? -17.900 8.395 37.151 1.00 81.69 85 ARG A N 1
ATOM 653 C CA . ARG A 1 85 ? -18.553 9.441 37.949 1.00 81.69 85 ARG A CA 1
ATOM 654 C C . ARG A 1 85 ? -18.269 10.805 37.331 1.00 81.69 85 ARG A C 1
ATOM 656 O O . ARG A 1 85 ? -17.119 11.091 36.997 1.00 81.69 85 ARG A O 1
ATOM 663 N N . ASP A 1 86 ? -19.309 11.607 37.135 1.00 80.19 86 ASP A N 1
ATOM 664 C CA . ASP A 1 86 ? -19.176 13.000 36.700 1.00 80.19 86 ASP A CA 1
ATOM 665 C C . ASP A 1 86 ? -18.762 13.907 37.876 1.00 80.19 86 ASP A C 1
ATOM 667 O O . ASP A 1 86 ? -18.716 13.489 39.032 1.00 80.19 86 ASP A O 1
ATOM 671 N N . SER A 1 87 ? -18.479 15.170 37.575 1.00 79.44 87 SER A N 1
ATOM 672 C CA . SER A 1 87 ? -18.199 16.266 38.506 1.00 79.44 87 SER A CA 1
ATOM 673 C C . SER A 1 87 ? -19.241 16.443 39.621 1.00 79.44 87 SER A C 1
ATOM 675 O O . SER A 1 87 ? -18.862 16.837 40.721 1.00 79.44 87 SER A O 1
ATOM 677 N N . ASP A 1 88 ? -20.501 16.077 39.372 1.00 83.19 88 ASP A N 1
ATOM 678 C CA . ASP A 1 88 ? -21.602 16.075 40.352 1.00 83.19 88 ASP A CA 1
ATOM 679 C C . ASP A 1 88 ? -21.774 14.726 41.092 1.00 83.19 88 ASP A C 1
ATOM 681 O O . ASP A 1 88 ? -22.819 14.472 41.690 1.00 83.19 88 ASP A O 1
ATOM 685 N N . ASP A 1 89 ? -20.776 13.835 41.033 1.00 77.50 89 ASP A N 1
ATOM 686 C CA . ASP A 1 89 ? -20.788 12.479 41.621 1.00 77.50 89 ASP A CA 1
ATOM 687 C C . ASP A 1 89 ? -21.939 11.586 41.101 1.00 77.50 89 ASP A C 1
ATOM 689 O O . ASP A 1 89 ? -22.322 10.589 41.713 1.00 77.50 89 ASP A O 1
ATOM 693 N N . GLN A 1 90 ? -22.494 11.927 39.933 1.00 80.25 90 GLN A N 1
ATOM 694 C CA . GLN A 1 90 ? -23.486 11.113 39.231 1.00 80.25 90 GLN A CA 1
ATOM 695 C C . GLN A 1 90 ? -22.800 10.033 38.390 1.00 80.25 90 GLN A C 1
ATOM 697 O O . GLN A 1 90 ? -21.858 10.314 37.647 1.00 80.25 90 GLN A O 1
ATOM 702 N N . GLU A 1 91 ? -23.293 8.796 38.473 1.00 81.44 91 GLU A N 1
ATOM 703 C CA . GLU A 1 91 ? -22.801 7.679 37.662 1.00 81.44 91 GLU A CA 1
ATOM 704 C C . GLU A 1 91 ? -23.316 7.775 36.217 1.00 81.44 91 GLU A C 1
ATOM 706 O O . GLU A 1 91 ? -24.506 7.618 35.935 1.00 81.44 91 GLU A O 1
ATOM 711 N N . ILE A 1 92 ? -22.398 7.995 35.278 1.00 83.56 92 ILE A N 1
ATOM 712 C CA . ILE A 1 92 ? -22.635 7.969 33.837 1.00 83.56 92 ILE A CA 1
ATOM 713 C C . ILE A 1 92 ? -22.160 6.624 33.290 1.00 83.56 92 ILE A C 1
ATOM 715 O O . ILE A 1 92 ? -21.010 6.222 33.468 1.00 83.56 92 ILE A O 1
ATOM 719 N N . THR A 1 93 ? -23.052 5.933 32.580 1.00 83.69 93 THR A N 1
ATOM 720 C CA . THR A 1 93 ? -22.743 4.664 31.913 1.00 83.69 93 THR A CA 1
ATOM 721 C C . THR A 1 93 ? -22.504 4.888 30.420 1.00 83.69 93 THR A C 1
ATOM 723 O O . THR A 1 93 ? -23.414 5.274 29.686 1.00 83.69 93 THR A O 1
ATOM 726 N N . GLU A 1 94 ? -21.291 4.608 29.949 1.00 87.12 94 GLU A N 1
ATOM 727 C CA . GLU A 1 94 ? -20.917 4.629 28.534 1.00 87.12 94 GLU A CA 1
ATOM 728 C C . GLU A 1 94 ? -20.873 3.198 27.976 1.00 87.12 94 GLU A C 1
ATOM 730 O O . GLU A 1 94 ? -20.138 2.343 28.470 1.00 87.12 94 GLU A O 1
ATOM 735 N N . GLU A 1 95 ? -21.627 2.919 26.911 1.00 90.19 95 GLU A N 1
ATOM 736 C CA . GLU A 1 95 ? -21.614 1.608 26.251 1.00 90.19 95 GLU A CA 1
ATOM 737 C C . GLU A 1 95 ? -20.902 1.662 24.896 1.00 90.19 95 GLU A C 1
ATOM 739 O O . GLU A 1 95 ? -21.227 2.474 24.028 1.00 90.19 95 GLU A O 1
ATOM 744 N N . VAL A 1 96 ? -19.968 0.736 24.671 1.00 90.38 96 VAL A N 1
ATOM 745 C CA . VAL A 1 96 ? -19.257 0.585 23.396 1.00 90.38 96 VAL A CA 1
ATOM 746 C C . VAL A 1 96 ? -19.462 -0.823 22.853 1.00 90.38 96 VAL A C 1
ATOM 748 O O . VAL A 1 96 ? -19.154 -1.822 23.506 1.00 90.38 96 VAL A O 1
ATOM 751 N N . THR A 1 97 ? -19.956 -0.930 21.619 1.00 92.12 97 THR A N 1
ATOM 752 C CA . THR A 1 97 ? -20.139 -2.239 20.976 1.00 92.12 97 THR A CA 1
ATOM 753 C C . THR A 1 97 ? -18.798 -2.876 20.607 1.00 92.12 97 THR A C 1
ATOM 755 O O . THR A 1 97 ? -17.840 -2.192 20.239 1.00 92.12 97 THR A O 1
ATOM 758 N N . ILE A 1 98 ? -18.729 -4.211 20.627 1.00 88.94 98 ILE A N 1
ATOM 759 C CA . ILE A 1 98 ? -17.512 -4.929 20.215 1.00 88.94 98 ILE A CA 1
ATOM 760 C C . ILE A 1 98 ? -17.165 -4.680 18.746 1.00 88.94 98 ILE A C 1
ATOM 762 O O . ILE A 1 98 ? -15.988 -4.661 18.392 1.00 88.94 98 ILE A O 1
ATOM 766 N N . GLU A 1 99 ? -18.157 -4.440 17.889 1.00 87.81 99 GLU A N 1
ATOM 767 C CA . GLU A 1 99 ? -17.899 -4.082 16.495 1.00 87.81 99 GLU A CA 1
ATOM 768 C C . GLU A 1 99 ? -17.125 -2.760 16.399 1.00 87.81 99 GLU A C 1
ATOM 770 O O . GLU A 1 99 ? -16.107 -2.696 15.711 1.00 87.81 99 GLU A O 1
ATOM 775 N N . THR A 1 100 ? -17.514 -1.747 17.176 1.00 89.25 100 THR A N 1
ATOM 776 C CA . THR A 1 100 ? -16.787 -0.473 17.274 1.00 89.25 100 THR A CA 1
ATOM 777 C C . THR A 1 100 ? -15.344 -0.679 17.752 1.00 89.25 100 THR A C 1
ATOM 779 O O . THR A 1 100 ? -14.405 -0.196 17.117 1.00 89.25 100 THR A O 1
ATOM 782 N N . VAL A 1 101 ? -15.139 -1.472 18.810 1.00 88.88 101 VAL A N 1
ATOM 783 C CA . VAL A 1 101 ? -13.798 -1.789 19.343 1.00 88.88 101 VAL A CA 1
ATOM 784 C C . VAL A 1 101 ? -12.927 -2.484 18.293 1.00 88.88 101 VAL A C 1
ATOM 786 O O . VAL A 1 101 ? -11.751 -2.152 18.118 1.00 88.88 101 VAL A O 1
ATOM 789 N N . ARG A 1 102 ? -13.494 -3.440 17.548 1.00 87.00 102 ARG A N 1
ATOM 790 C CA . ARG A 1 102 ? -12.785 -4.152 16.474 1.00 87.00 102 ARG A CA 1
ATOM 791 C C . ARG A 1 102 ? -12.458 -3.231 15.304 1.00 87.00 102 ARG A C 1
ATOM 793 O O . ARG A 1 102 ? -11.373 -3.362 14.734 1.00 87.00 102 ARG A O 1
ATOM 800 N N . GLN A 1 103 ? -13.346 -2.299 14.961 1.00 86.62 103 GLN A N 1
ATOM 801 C CA . GLN A 1 103 ? -13.104 -1.292 13.927 1.00 86.62 103 GLN A CA 1
ATOM 802 C C . GLN A 1 103 ? -11.972 -0.337 14.313 1.00 86.62 103 GLN A C 1
ATOM 804 O O . GLN A 1 103 ? -11.099 -0.079 13.482 1.00 86.62 103 GLN A O 1
ATOM 809 N N . TRP A 1 104 ? -11.924 0.132 15.562 1.00 89.00 104 TRP A N 1
ATOM 810 C CA . TRP A 1 104 ? -10.804 0.933 16.065 1.00 89.00 104 TRP A CA 1
ATOM 811 C C . TRP A 1 104 ? -9.493 0.154 16.036 1.00 89.00 104 TRP A C 1
ATOM 813 O O . TRP A 1 104 ? -8.521 0.619 15.450 1.00 89.00 104 TRP A O 1
ATOM 823 N N . ALA A 1 105 ? -9.484 -1.081 16.542 1.00 88.00 105 ALA A N 1
ATOM 824 C CA . ALA A 1 105 ? -8.300 -1.937 16.489 1.00 88.00 105 ALA A CA 1
ATOM 825 C C . ALA A 1 105 ? -7.859 -2.255 15.050 1.00 88.00 105 ALA A C 1
ATOM 827 O O . ALA A 1 105 ? -6.679 -2.457 14.771 1.00 88.00 105 ALA A O 1
ATOM 828 N N . LEU A 1 106 ? -8.798 -2.351 14.105 1.00 85.50 106 LEU A N 1
ATOM 829 C CA . LEU A 1 106 ? -8.475 -2.491 12.689 1.00 85.50 106 LEU A CA 1
ATOM 830 C C . LEU A 1 106 ? -7.834 -1.218 12.131 1.00 85.50 106 LEU A C 1
ATOM 832 O O . LEU A 1 106 ? -6.840 -1.333 11.419 1.00 85.50 106 LEU A O 1
ATOM 836 N N . ARG A 1 107 ? -8.379 -0.039 12.446 1.00 86.12 107 ARG A N 1
ATOM 837 C CA . ARG A 1 107 ? -7.805 1.250 12.039 1.00 86.12 107 ARG A CA 1
ATOM 838 C C . ARG A 1 107 ? -6.385 1.420 12.564 1.00 86.12 107 ARG A C 1
ATOM 840 O O . ARG A 1 107 ? -5.500 1.680 11.760 1.00 86.12 107 ARG A O 1
ATOM 847 N N . ASP A 1 108 ? -6.173 1.157 13.846 1.00 87.56 108 ASP A N 1
ATOM 848 C CA . ASP A 1 108 ? -4.864 1.232 14.497 1.00 87.56 108 ASP A CA 1
ATOM 849 C C . ASP A 1 108 ? -3.839 0.296 13.827 1.00 87.56 108 ASP A C 1
ATOM 851 O O . ASP A 1 108 ? -2.767 0.713 13.392 1.00 87.56 108 ASP A O 1
ATOM 855 N N . ARG A 1 109 ? -4.220 -0.963 13.562 1.00 85.50 109 ARG A N 1
ATOM 856 C CA . ARG A 1 109 ? -3.373 -1.896 12.794 1.00 85.50 109 ARG A CA 1
ATOM 857 C C . ARG A 1 109 ? -3.078 -1.416 11.374 1.00 85.50 109 ARG A C 1
ATOM 859 O O . ARG A 1 109 ? -1.975 -1.639 10.877 1.00 85.50 109 ARG A O 1
ATOM 866 N N . ILE A 1 110 ? -4.056 -0.820 10.688 1.00 84.00 110 ILE A N 1
ATOM 867 C CA . ILE A 1 110 ? -3.846 -0.251 9.351 1.00 84.00 110 ILE A CA 1
ATOM 868 C C . ILE A 1 110 ? -2.856 0.904 9.433 1.00 84.00 110 ILE A C 1
ATOM 870 O O . ILE A 1 110 ? -1.979 0.973 8.581 1.00 84.00 110 ILE A O 1
ATOM 874 N N . GLU A 1 111 ? -2.976 1.780 10.423 1.00 85.06 111 GLU A N 1
ATOM 875 C CA . GLU A 1 111 ? -2.089 2.924 10.624 1.00 85.06 111 GLU A CA 1
ATOM 876 C C . GLU A 1 111 ? -0.647 2.468 10.876 1.00 85.06 111 GLU A C 1
ATOM 878 O O . GLU A 1 111 ? 0.249 2.822 10.105 1.00 85.06 111 GLU A O 1
ATOM 883 N N . ILE A 1 112 ? -0.448 1.554 11.830 1.00 84.25 112 ILE A N 1
ATOM 884 C CA . ILE A 1 112 ? 0.859 0.954 12.138 1.00 84.25 112 ILE A CA 1
ATOM 885 C C . ILE A 1 112 ? 1.460 0.269 10.900 1.00 84.25 112 ILE A C 1
ATOM 887 O O . ILE A 1 112 ? 2.614 0.506 10.539 1.00 84.25 112 ILE A O 1
ATOM 891 N N . ASN A 1 113 ? 0.683 -0.555 10.187 1.00 81.31 113 ASN A N 1
ATOM 892 C CA . ASN A 1 113 ? 1.180 -1.245 8.991 1.00 81.31 113 ASN A CA 1
ATOM 893 C C . ASN A 1 113 ? 1.375 -0.302 7.793 1.00 81.31 113 ASN A C 1
ATOM 895 O O . ASN A 1 113 ? 2.181 -0.587 6.903 1.00 81.31 113 ASN A O 1
ATOM 899 N N . SER A 1 114 ? 0.662 0.822 7.745 1.00 79.56 114 SER A N 1
ATOM 900 C CA . SER A 1 114 ? 0.854 1.858 6.726 1.00 79.56 114 SER A CA 1
ATOM 901 C C . SER A 1 114 ? 2.130 2.658 6.966 1.00 79.56 114 SER A C 1
ATOM 903 O O . SER A 1 114 ? 2.728 3.111 5.990 1.00 79.56 114 SER A O 1
ATOM 905 N N . ALA A 1 115 ? 2.580 2.770 8.220 1.00 80.38 115 ALA A N 1
ATOM 906 C CA . ALA A 1 115 ? 3.855 3.383 8.585 1.00 80.38 115 ALA A CA 1
ATOM 907 C C . ALA A 1 115 ? 5.076 2.508 8.239 1.00 80.38 115 ALA A C 1
ATOM 909 O O . ALA A 1 115 ? 6.195 3.012 8.178 1.00 80.38 115 ALA A O 1
ATOM 910 N N . GLN A 1 116 ? 4.886 1.209 7.971 1.00 82.31 116 GLN A N 1
ATOM 911 C CA . GLN A 1 116 ? 5.996 0.335 7.589 1.00 82.31 116 GLN A CA 1
ATOM 912 C C . GLN A 1 116 ? 6.654 0.776 6.267 1.00 82.31 116 GLN A C 1
ATOM 914 O O . GLN A 1 116 ? 5.951 1.081 5.293 1.00 82.31 116 GLN A O 1
ATOM 919 N N . PRO A 1 117 ? 7.997 0.738 6.186 1.00 83.81 117 PRO A N 1
ATOM 920 C CA . PRO A 1 117 ? 8.732 1.149 4.997 1.00 83.81 117 PRO A CA 1
ATOM 921 C C . PRO A 1 117 ? 8.486 0.206 3.810 1.00 83.81 117 PRO A C 1
ATOM 923 O O . PRO A 1 117 ? 8.435 -1.017 3.946 1.00 83.81 117 PRO A O 1
ATOM 926 N N . LEU A 1 118 ? 8.411 0.780 2.605 1.00 89.06 118 LEU A N 1
ATOM 927 C CA . LEU A 1 118 ? 8.188 0.079 1.330 1.00 89.06 118 LEU A CA 1
ATOM 928 C C . LEU A 1 118 ? 9.448 -0.657 0.814 1.00 89.06 118 LEU A C 1
ATOM 930 O O . LEU A 1 118 ? 9.895 -0.457 -0.317 1.00 89.06 118 LEU A O 1
ATOM 934 N N . ILE A 1 119 ? 10.087 -1.479 1.650 1.00 89.75 119 ILE A N 1
ATOM 935 C CA . ILE A 1 119 ? 11.389 -2.109 1.344 1.00 89.75 119 ILE A CA 1
ATOM 936 C C . ILE A 1 119 ? 11.295 -3.039 0.124 1.00 89.75 119 ILE A C 1
ATOM 938 O O . ILE A 1 119 ? 12.173 -3.048 -0.749 1.00 89.75 119 ILE A O 1
ATOM 942 N N . ARG A 1 120 ? 10.223 -3.835 0.044 1.00 88.44 120 ARG A N 1
ATOM 943 C CA . ARG A 1 120 ? 10.032 -4.807 -1.043 1.00 88.44 120 ARG A CA 1
ATOM 944 C C . ARG A 1 120 ? 9.803 -4.094 -2.367 1.00 88.44 120 ARG A C 1
ATOM 946 O O . ARG A 1 120 ? 10.386 -4.472 -3.381 1.00 88.44 120 ARG A O 1
ATOM 953 N N . GLU A 1 121 ? 8.999 -3.046 -2.349 1.00 91.44 121 GLU A N 1
ATOM 954 C CA . GLU A 1 121 ? 8.683 -2.236 -3.513 1.00 91.44 121 GLU A CA 1
ATOM 955 C C . GLU A 1 121 ? 9.908 -1.450 -3.988 1.00 91.44 121 GLU A C 1
ATOM 957 O O . GLU A 1 121 ? 10.203 -1.461 -5.184 1.00 91.44 121 GLU A O 1
ATOM 962 N N . ARG A 1 122 ? 10.702 -0.889 -3.063 1.00 94.44 122 ARG A N 1
ATOM 963 C CA . ARG A 1 122 ? 11.996 -0.259 -3.379 1.00 94.44 122 ARG A CA 1
ATOM 964 C C . ARG A 1 122 ? 12.921 -1.238 -4.094 1.00 94.44 122 ARG A C 1
ATOM 966 O O . ARG A 1 122 ? 13.547 -0.906 -5.096 1.00 94.44 122 ARG A O 1
ATOM 973 N N . THR A 1 123 ? 12.972 -2.477 -3.610 1.00 94.25 123 THR A N 1
ATOM 974 C CA . THR A 1 123 ? 13.779 -3.535 -4.229 1.00 94.25 123 THR A CA 1
ATOM 975 C C . THR A 1 123 ? 13.326 -3.822 -5.664 1.00 94.25 123 THR A C 1
ATOM 977 O O . THR A 1 123 ? 14.170 -3.986 -6.546 1.00 94.25 123 THR A O 1
ATOM 980 N N . GLN A 1 124 ? 12.014 -3.856 -5.926 1.00 93.94 124 GLN A N 1
ATOM 981 C CA . GLN A 1 124 ? 11.485 -4.046 -7.282 1.00 93.94 124 GLN A CA 1
ATOM 982 C C . GLN A 1 124 ? 11.800 -2.863 -8.198 1.00 93.94 124 GLN A C 1
ATOM 984 O O . GLN A 1 124 ? 12.228 -3.080 -9.332 1.00 93.94 124 GLN A O 1
ATOM 989 N N . LEU A 1 125 ? 11.675 -1.632 -7.697 1.00 95.69 125 LEU A N 1
ATOM 990 C CA . LEU A 1 125 ? 12.044 -0.422 -8.431 1.00 95.69 125 LEU A CA 1
ATOM 991 C C . LEU A 1 125 ? 13.511 -0.470 -8.872 1.00 95.69 125 LEU A C 1
ATOM 993 O O . LEU A 1 125 ? 13.819 -0.357 -10.057 1.00 95.69 125 LEU A O 1
ATOM 997 N N . VAL A 1 126 ? 14.421 -0.741 -7.935 1.00 97.12 126 VAL A N 1
ATOM 998 C CA . VAL A 1 126 ? 15.859 -0.824 -8.221 1.00 97.12 126 VAL A CA 1
ATOM 999 C C . VAL A 1 126 ? 16.168 -1.951 -9.218 1.00 97.12 126 VAL A C 1
ATOM 1001 O O . VAL A 1 126 ? 16.983 -1.776 -10.129 1.00 97.12 126 VAL A O 1
ATOM 1004 N N . ARG A 1 127 ? 15.518 -3.116 -9.086 1.00 96.56 127 ARG A N 1
ATOM 1005 C CA . ARG A 1 127 ? 15.658 -4.220 -10.054 1.00 96.56 127 ARG A CA 1
ATOM 1006 C C . ARG A 1 127 ? 15.192 -3.806 -11.447 1.00 96.56 127 ARG A C 1
ATOM 1008 O O . ARG A 1 127 ? 15.873 -4.129 -12.422 1.00 96.56 127 ARG A O 1
ATOM 1015 N N . ARG A 1 128 ? 14.077 -3.077 -11.541 1.00 96.00 128 ARG A N 1
ATOM 1016 C CA . ARG A 1 128 ? 13.528 -2.581 -12.807 1.00 96.00 128 ARG A CA 1
ATOM 1017 C C . ARG A 1 128 ? 14.463 -1.573 -13.468 1.00 96.00 128 ARG A C 1
ATOM 1019 O O . ARG A 1 128 ? 14.774 -1.761 -14.640 1.00 96.00 128 ARG A O 1
ATOM 1026 N N . ILE A 1 129 ? 14.991 -0.599 -12.723 1.00 97.31 129 ILE A N 1
ATOM 1027 C CA . ILE A 1 129 ? 15.990 0.364 -13.225 1.00 97.31 129 ILE A CA 1
ATOM 1028 C C . ILE A 1 129 ? 17.201 -0.376 -13.807 1.00 97.31 129 ILE A C 1
ATOM 1030 O O . ILE A 1 129 ? 17.564 -0.175 -14.965 1.00 97.31 129 ILE A O 1
ATOM 1034 N N . ARG A 1 130 ? 17.784 -1.315 -13.048 1.00 97.88 130 ARG A N 1
ATOM 1035 C CA . ARG A 1 130 ? 18.936 -2.110 -13.513 1.00 97.88 130 ARG A CA 1
ATOM 1036 C C . ARG A 1 130 ? 18.633 -2.963 -14.742 1.00 97.88 130 ARG A C 1
ATOM 1038 O O . ARG A 1 130 ? 19.537 -3.258 -15.521 1.00 97.88 130 ARG A O 1
ATOM 1045 N N . HIS A 1 131 ? 17.404 -3.445 -14.879 1.00 96.81 131 HIS A N 1
ATOM 1046 C CA . HIS A 1 131 ? 16.984 -4.210 -16.048 1.00 96.81 131 HIS A CA 1
ATOM 1047 C C . HIS A 1 131 ? 16.853 -3.313 -17.285 1.00 96.81 131 HIS A C 1
ATOM 1049 O O . HIS A 1 131 ? 17.410 -3.648 -18.326 1.00 96.81 131 HIS A O 1
ATOM 1055 N N . LEU A 1 132 ? 16.210 -2.149 -17.155 1.00 95.88 132 LEU A N 1
ATOM 1056 C CA . LEU A 1 132 ? 16.088 -1.184 -18.249 1.00 95.88 132 LEU A CA 1
ATOM 1057 C C . LEU A 1 132 ? 17.456 -0.660 -18.702 1.00 95.88 132 LEU A C 1
ATOM 1059 O O . LEU A 1 132 ? 17.719 -0.618 -19.898 1.00 95.88 132 LEU A O 1
ATOM 1063 N N . LEU A 1 133 ? 18.369 -0.363 -17.770 1.00 96.88 133 LEU A N 1
ATOM 1064 C CA . LEU A 1 133 ? 19.744 0.034 -18.101 1.00 96.88 133 LEU A CA 1
ATOM 1065 C C . LEU A 1 133 ? 20.478 -1.035 -18.924 1.00 96.88 133 LEU A C 1
ATOM 1067 O O . LEU A 1 133 ? 21.214 -0.702 -19.849 1.00 96.88 133 LEU A O 1
ATOM 1071 N N . ARG A 1 134 ? 20.267 -2.323 -18.620 1.00 96.69 134 ARG A N 1
ATOM 1072 C CA . ARG A 1 134 ? 20.822 -3.424 -19.422 1.00 96.69 134 ARG A CA 1
ATOM 1073 C C . ARG A 1 134 ? 20.233 -3.450 -20.830 1.00 96.69 134 ARG A C 1
ATOM 1075 O O . ARG A 1 134 ? 20.987 -3.621 -21.779 1.00 96.69 134 ARG A O 1
ATOM 1082 N N . ILE A 1 135 ? 18.926 -3.235 -20.972 1.00 94.25 135 ILE A N 1
ATOM 1083 C CA . ILE A 1 135 ? 18.268 -3.168 -22.284 1.00 94.25 135 ILE A CA 1
ATOM 1084 C C . ILE A 1 135 ? 18.799 -1.989 -23.109 1.00 94.25 135 ILE A C 1
ATOM 1086 O O . ILE A 1 135 ? 19.106 -2.167 -24.284 1.00 94.25 135 ILE A O 1
ATOM 1090 N N . VAL A 1 136 ? 18.961 -0.807 -22.509 1.00 94.38 136 VAL A N 1
ATOM 1091 C CA . VAL A 1 136 ? 19.516 0.368 -23.204 1.00 94.38 136 VAL A CA 1
ATOM 1092 C C . VAL A 1 136 ? 20.922 0.081 -23.731 1.00 94.38 136 VAL A C 1
ATOM 1094 O O . VAL A 1 136 ? 21.184 0.329 -24.903 1.00 94.38 136 VAL A O 1
ATOM 1097 N N . ARG A 1 137 ? 21.793 -0.532 -22.918 1.00 93.00 137 ARG A N 1
ATOM 1098 C CA . ARG A 1 137 ? 23.143 -0.928 -23.360 1.00 93.00 137 ARG A CA 1
ATOM 1099 C C . ARG A 1 137 ? 23.112 -1.909 -24.533 1.00 93.00 137 ARG A C 1
ATOM 1101 O O . ARG A 1 137 ? 23.908 -1.784 -25.453 1.00 93.00 137 ARG A O 1
ATOM 1108 N N . LEU A 1 138 ? 22.182 -2.867 -24.529 1.00 89.88 138 LEU A N 1
ATOM 1109 C CA . LEU A 1 138 ? 22.001 -3.779 -25.664 1.00 89.88 138 LEU A CA 1
ATOM 1110 C C . LEU A 1 138 ? 21.569 -3.024 -26.928 1.00 89.88 138 LEU A C 1
ATOM 1112 O O . LEU A 1 138 ? 22.080 -3.311 -28.007 1.00 89.88 138 LEU A O 1
ATOM 1116 N N . HIS A 1 139 ? 20.677 -2.038 -26.800 1.00 87.44 139 HIS A N 1
ATOM 1117 C CA . HIS A 1 139 ? 20.309 -1.160 -27.912 1.00 87.44 139 HIS A CA 1
ATOM 1118 C C . HIS A 1 139 ? 21.506 -0.358 -28.438 1.00 87.44 139 HIS A C 1
ATOM 1120 O O . HIS A 1 139 ? 21.654 -0.254 -29.653 1.00 87.44 139 HIS A O 1
ATOM 1126 N N . ASP A 1 140 ? 22.361 0.171 -27.559 1.00 86.75 140 ASP A N 1
ATOM 1127 C CA . ASP A 1 140 ? 23.570 0.913 -27.947 1.00 86.75 140 ASP A CA 1
ATOM 1128 C C . ASP A 1 140 ? 24.571 0.021 -28.708 1.00 86.75 140 ASP A C 1
ATOM 1130 O O . ASP A 1 140 ? 25.140 0.443 -29.719 1.00 86.75 140 ASP A O 1
ATOM 1134 N N . ASN A 1 141 ? 24.731 -1.236 -28.281 1.00 85.50 141 ASN A N 1
ATOM 1135 C CA . ASN A 1 141 ? 25.588 -2.212 -28.962 1.00 85.50 141 ASN A CA 1
ATOM 1136 C C . ASN A 1 141 ? 25.059 -2.545 -30.366 1.00 85.50 141 ASN A C 1
ATOM 1138 O O . ASN A 1 141 ? 25.787 -2.421 -31.347 1.00 85.50 141 ASN A O 1
ATOM 1142 N N . VAL A 1 142 ? 23.769 -2.880 -30.487 1.00 81.88 142 VAL A N 1
ATOM 1143 C CA . VAL A 1 142 ? 23.138 -3.179 -31.788 1.00 81.88 142 VAL A CA 1
ATOM 1144 C C . VAL A 1 142 ? 23.164 -1.962 -32.718 1.00 81.88 142 VAL A C 1
ATOM 1146 O O . VAL A 1 142 ? 23.338 -2.104 -33.930 1.00 81.88 142 VAL A O 1
ATOM 1149 N N . PHE A 1 143 ? 23.006 -0.755 -32.166 1.00 78.38 143 PHE A N 1
ATOM 1150 C CA . PHE A 1 143 ? 23.091 0.488 -32.932 1.00 78.38 143 PHE A CA 1
ATOM 1151 C C . PHE A 1 143 ? 24.488 0.690 -33.526 1.00 78.38 143 PHE A C 1
ATOM 1153 O O . PHE A 1 143 ? 24.612 1.104 -34.680 1.00 78.38 143 PHE A O 1
ATOM 1160 N N . SER A 1 144 ? 25.519 0.362 -32.746 1.00 79.06 144 SER A N 1
ATOM 1161 C CA . SER A 1 144 ? 26.917 0.439 -33.171 1.00 79.06 144 SER A CA 1
ATOM 1162 C C . SER A 1 144 ? 27.238 -0.562 -34.290 1.00 79.06 144 SER A C 1
ATOM 1164 O O . SER A 1 144 ? 28.021 -0.239 -35.176 1.00 79.06 144 SER A O 1
ATOM 1166 N N . GLU A 1 145 ? 26.592 -1.734 -34.301 1.00 77.62 145 GLU A N 1
ATOM 1167 C CA . GLU A 1 145 ? 26.823 -2.798 -35.292 1.00 77.62 145 GLU A CA 1
ATOM 1168 C C . GLU A 1 145 ? 26.063 -2.619 -36.623 1.00 77.62 145 GLU A C 1
ATOM 1170 O O . GLU A 1 145 ? 26.592 -2.978 -37.673 1.00 77.62 145 GLU A O 1
ATOM 1175 N N . ARG A 1 146 ? 24.826 -2.089 -36.624 1.00 71.25 146 ARG A N 1
ATOM 1176 C CA . ARG A 1 146 ? 23.947 -2.103 -37.825 1.00 71.25 146 ARG A CA 1
ATOM 1177 C C . ARG A 1 146 ? 23.922 -0.827 -38.678 1.00 71.25 146 ARG A C 1
ATOM 1179 O O . ARG A 1 146 ? 23.437 -0.872 -39.806 1.00 71.25 146 ARG A O 1
ATOM 1186 N N . GLY A 1 147 ? 24.436 0.305 -38.197 1.00 65.62 147 GLY A N 1
ATOM 1187 C CA . GLY A 1 147 ? 24.426 1.568 -38.954 1.00 65.62 147 GLY A CA 1
ATOM 1188 C C . GLY A 1 147 ? 23.023 2.176 -39.194 1.00 65.62 147 GLY A C 1
ATOM 1189 O O . GLY A 1 147 ? 21.988 1.550 -38.993 1.00 65.62 147 GLY A O 1
ATOM 1190 N N . ARG A 1 148 ? 22.963 3.454 -39.606 1.00 63.00 148 ARG A N 1
ATOM 1191 C CA . ARG A 1 148 ? 21.779 4.348 -39.474 1.00 63.00 148 ARG A CA 1
ATOM 1192 C C . ARG A 1 148 ? 20.501 3.991 -40.272 1.00 63.00 148 ARG A C 1
ATOM 1194 O O . ARG A 1 148 ? 19.514 4.705 -40.115 1.00 63.00 148 ARG A O 1
ATOM 1201 N N . ARG A 1 149 ? 20.477 2.973 -41.143 1.00 60.41 149 ARG A N 1
ATOM 1202 C CA . ARG A 1 149 ? 19.452 2.878 -42.214 1.00 60.41 149 ARG A CA 1
ATOM 1203 C C . ARG A 1 149 ? 18.111 2.213 -41.838 1.00 60.41 149 ARG A C 1
ATOM 1205 O O . ARG A 1 149 ? 17.140 2.473 -42.533 1.00 60.41 149 ARG A O 1
ATOM 1212 N N . GLU A 1 150 ? 17.994 1.481 -40.724 1.00 58.91 150 GLU A N 1
ATOM 1213 C CA . GLU A 1 150 ? 16.732 0.818 -40.295 1.00 58.91 150 GLU A CA 1
ATOM 1214 C C . GLU A 1 150 ? 16.370 1.073 -38.814 1.00 58.91 150 GLU A C 1
ATOM 1216 O O . GLU A 1 150 ? 15.993 0.169 -38.070 1.00 58.91 150 GLU A O 1
ATOM 1221 N N . MET A 1 151 ? 16.540 2.307 -38.327 1.00 62.44 151 MET A N 1
ATOM 1222 C CA . MET A 1 151 ? 16.719 2.522 -36.880 1.00 62.44 151 MET A CA 1
ATOM 1223 C C . MET A 1 151 ? 15.658 3.394 -36.182 1.00 62.44 151 MET A C 1
ATOM 1225 O O . MET A 1 151 ? 15.733 3.601 -34.974 1.00 62.44 151 MET A O 1
ATOM 1229 N N . SER A 1 152 ? 14.645 3.908 -36.888 1.00 68.88 152 SER A N 1
ATOM 1230 C CA . SER A 1 152 ? 13.674 4.838 -36.274 1.00 68.88 152 SER A CA 1
ATOM 1231 C C . SER A 1 152 ? 12.901 4.202 -35.102 1.00 68.88 152 SER A C 1
ATOM 1233 O O . SER A 1 152 ? 12.814 4.775 -34.014 1.00 68.88 152 SER A O 1
ATOM 1235 N N . GLY A 1 153 ? 12.434 2.956 -35.265 1.00 74.12 153 GLY A N 1
ATOM 1236 C CA . GLY A 1 153 ? 11.704 2.236 -34.214 1.00 74.12 153 GLY A CA 1
ATOM 1237 C C . GLY A 1 153 ? 12.569 1.811 -33.021 1.00 74.12 153 GLY A C 1
ATOM 1238 O O . GLY A 1 153 ? 12.107 1.821 -31.879 1.00 74.12 153 GLY A O 1
ATOM 1239 N N . THR A 1 154 ? 13.839 1.468 -33.249 1.00 79.19 154 THR A N 1
ATOM 1240 C CA . THR A 1 154 ? 14.772 1.074 -32.179 1.00 79.19 154 THR A CA 1
ATOM 1241 C C . THR A 1 154 ? 15.256 2.280 -31.376 1.00 79.19 154 THR A C 1
ATOM 1243 O O . THR A 1 154 ? 15.386 2.169 -30.156 1.00 79.19 154 THR A O 1
ATOM 1246 N N . ILE A 1 155 ? 15.444 3.440 -32.019 1.00 82.75 155 ILE A N 1
ATOM 1247 C CA . ILE A 1 155 ? 15.728 4.719 -31.347 1.00 82.75 155 ILE A CA 1
ATOM 1248 C C . ILE A 1 155 ? 14.540 5.141 -30.479 1.00 82.75 155 ILE A C 1
ATOM 1250 O O . ILE A 1 155 ? 14.738 5.545 -29.334 1.00 82.75 155 ILE A O 1
ATOM 1254 N N . HIS A 1 156 ? 13.310 5.011 -30.990 1.00 86.25 156 HIS A N 1
ATOM 1255 C CA . HIS A 1 156 ? 12.113 5.366 -30.230 1.00 86.25 156 HIS A CA 1
ATOM 1256 C C . HIS A 1 156 ? 12.000 4.549 -28.935 1.00 86.25 156 HIS A C 1
ATOM 1258 O O . HIS A 1 156 ? 11.975 5.130 -27.852 1.00 86.25 156 HIS A O 1
ATOM 1264 N N . ARG A 1 157 ? 12.072 3.212 -29.023 1.00 87.19 157 ARG A N 1
ATOM 1265 C CA . ARG A 1 157 ? 12.027 2.325 -27.843 1.00 87.19 157 ARG A CA 1
ATOM 1266 C C . ARG A 1 157 ? 13.152 2.596 -26.849 1.00 87.19 157 ARG A C 1
ATOM 1268 O O . ARG A 1 157 ? 12.939 2.596 -25.640 1.00 87.19 157 ARG A O 1
ATOM 1275 N N . ARG A 1 158 ? 14.363 2.859 -27.347 1.00 90.25 158 ARG A N 1
ATOM 1276 C CA . ARG A 1 158 ? 15.498 3.247 -26.500 1.00 90.25 158 ARG A CA 1
ATOM 1277 C C . ARG A 1 158 ? 15.184 4.511 -25.698 1.00 90.25 158 ARG A C 1
ATOM 1279 O O . ARG A 1 158 ? 15.441 4.549 -24.496 1.00 90.25 158 ARG A O 1
ATOM 1286 N N . ASN A 1 159 ? 14.626 5.528 -26.349 1.00 90.75 159 ASN A N 1
ATOM 1287 C CA . ASN A 1 159 ? 14.251 6.776 -25.692 1.00 90.75 159 ASN A CA 1
ATOM 1288 C C . ASN A 1 159 ? 13.125 6.567 -24.670 1.00 90.75 159 ASN A C 1
ATOM 1290 O O . ASN A 1 159 ? 13.194 7.147 -23.589 1.00 90.75 159 ASN A O 1
ATOM 1294 N N . GLU A 1 160 ? 12.149 5.698 -24.947 1.00 91.25 160 GLU A N 1
ATOM 1295 C CA . GLU A 1 160 ? 11.125 5.308 -23.966 1.00 91.25 160 GLU A CA 1
ATOM 1296 C C . GLU A 1 160 ? 11.753 4.677 -22.714 1.00 91.25 160 GLU A C 1
ATOM 1298 O O . GLU A 1 160 ? 11.425 5.066 -21.592 1.00 91.25 160 GLU A O 1
ATOM 1303 N N . TYR A 1 161 ? 12.715 3.760 -22.876 1.00 93.81 161 TYR A N 1
ATOM 1304 C CA . TYR A 1 161 ? 13.420 3.168 -21.735 1.00 93.81 161 TYR A CA 1
ATOM 1305 C C . TYR A 1 161 ? 14.203 4.203 -20.929 1.00 93.81 161 TYR A C 1
ATOM 1307 O O . TYR A 1 161 ? 14.170 4.154 -19.701 1.00 93.81 161 TYR A O 1
ATOM 1315 N N . LEU A 1 162 ? 14.875 5.151 -21.588 1.00 94.50 162 LEU A N 1
ATOM 1316 C CA . LEU A 1 162 ? 15.580 6.239 -20.906 1.00 94.50 162 LEU A CA 1
ATOM 1317 C C . LEU A 1 162 ? 14.623 7.144 -20.123 1.00 94.50 162 LEU A C 1
ATOM 1319 O O . LEU A 1 162 ? 14.913 7.488 -18.978 1.00 94.50 162 LEU A O 1
ATOM 1323 N N . GLN A 1 163 ? 13.465 7.479 -20.696 1.00 93.50 163 GLN A N 1
ATOM 1324 C CA . GLN A 1 163 ? 12.435 8.246 -19.994 1.00 93.50 163 GLN A CA 1
ATOM 1325 C C . GLN A 1 163 ? 11.900 7.489 -18.772 1.00 93.50 163 GLN A C 1
ATOM 1327 O O . GLN A 1 163 ? 11.765 8.076 -17.698 1.00 93.50 163 GLN A O 1
ATOM 1332 N N . LEU A 1 164 ? 11.640 6.184 -18.906 1.00 93.62 164 LEU A N 1
ATOM 1333 C CA . LEU A 1 164 ? 11.215 5.334 -17.791 1.00 93.62 164 LEU A CA 1
ATOM 1334 C C . LEU A 1 164 ? 12.279 5.255 -16.693 1.00 93.62 164 LEU A C 1
ATOM 1336 O O . LEU A 1 164 ? 11.946 5.391 -15.518 1.00 93.62 164 LEU A O 1
ATOM 1340 N N . ILE A 1 165 ? 13.552 5.080 -17.062 1.00 96.44 165 ILE A N 1
ATOM 1341 C CA . ILE A 1 165 ? 14.674 5.103 -16.114 1.00 96.44 165 ILE A CA 1
ATOM 1342 C C . ILE A 1 165 ? 14.698 6.436 -15.367 1.00 96.44 165 ILE A C 1
ATOM 1344 O O . ILE A 1 165 ? 14.754 6.420 -14.143 1.00 96.44 165 ILE A O 1
ATOM 1348 N N . GLY A 1 166 ? 14.595 7.568 -16.072 1.00 96.44 166 GLY A N 1
ATOM 1349 C CA . GLY A 1 166 ? 14.579 8.894 -15.452 1.00 96.44 166 GLY A CA 1
ATOM 1350 C C . GLY A 1 166 ? 13.447 9.056 -14.435 1.00 96.44 166 GLY A C 1
ATOM 1351 O O . GLY A 1 166 ? 13.691 9.460 -13.301 1.00 96.44 166 GLY A O 1
ATOM 1352 N N . ARG A 1 167 ? 12.220 8.654 -14.792 1.00 95.25 167 ARG A N 1
ATOM 1353 C CA . ARG A 1 167 ? 11.067 8.679 -13.871 1.00 95.25 167 ARG A CA 1
ATOM 1354 C C . ARG A 1 167 ? 11.297 7.806 -12.636 1.00 95.25 167 ARG A C 1
ATOM 1356 O O . ARG A 1 167 ? 11.029 8.233 -11.517 1.00 95.25 167 ARG A O 1
ATOM 1363 N N . TYR A 1 168 ? 11.803 6.590 -12.831 1.00 96.38 168 TYR A N 1
ATOM 1364 C CA . TYR A 1 168 ? 12.096 5.665 -11.738 1.00 96.38 168 TYR A CA 1
ATOM 1365 C C . TYR A 1 168 ? 13.252 6.132 -10.853 1.00 96.38 168 TYR A C 1
ATOM 1367 O O . TYR A 1 168 ? 13.216 5.883 -9.650 1.00 96.38 168 TYR A O 1
ATOM 1375 N N . GLN A 1 169 ? 14.238 6.827 -11.415 1.00 97.44 169 GLN A N 1
ATOM 1376 C CA . GLN A 1 169 ? 15.346 7.397 -10.661 1.00 97.44 169 GLN A CA 1
ATOM 1377 C C . GLN A 1 169 ? 14.864 8.551 -9.778 1.00 97.44 169 GLN A C 1
ATOM 1379 O O . GLN A 1 169 ? 15.084 8.506 -8.577 1.00 97.44 169 GLN A O 1
ATOM 1384 N N . ILE A 1 170 ? 14.070 9.482 -10.322 1.00 96.31 170 ILE A N 1
ATOM 1385 C CA . ILE A 1 170 ? 13.445 10.565 -9.539 1.00 96.31 170 ILE A CA 1
ATOM 1386 C C . ILE A 1 170 ? 12.591 9.999 -8.395 1.00 96.31 170 ILE A C 1
ATOM 1388 O O . ILE A 1 170 ? 12.624 10.511 -7.276 1.00 96.31 170 ILE A O 1
ATOM 1392 N N . LEU A 1 171 ? 11.829 8.932 -8.657 1.00 96.00 171 LEU A N 1
ATOM 1393 C CA . LEU A 1 171 ? 11.051 8.244 -7.626 1.00 96.00 171 LEU A CA 1
ATOM 1394 C C . LEU A 1 171 ? 11.946 7.632 -6.538 1.00 96.00 171 LEU A C 1
ATOM 1396 O O . LEU A 1 171 ? 11.597 7.692 -5.360 1.00 96.00 171 LEU A O 1
ATOM 1400 N N . LEU A 1 172 ? 13.065 7.017 -6.928 1.00 96.56 172 LEU A N 1
ATOM 1401 C CA . LEU A 1 172 ? 14.016 6.398 -6.007 1.00 96.56 172 LEU A CA 1
ATOM 1402 C C . LEU A 1 172 ? 14.756 7.438 -5.158 1.00 96.56 172 LEU A C 1
ATOM 1404 O O . LEU A 1 172 ? 14.967 7.201 -3.970 1.00 96.56 172 LEU A O 1
ATOM 1408 N N . ASP A 1 173 ? 15.123 8.567 -5.755 1.00 96.00 173 ASP A N 1
ATOM 1409 C CA . ASP A 1 173 ? 15.820 9.659 -5.078 1.00 96.00 173 ASP A CA 1
ATOM 1410 C C . ASP A 1 173 ? 14.889 10.334 -4.050 1.00 96.00 173 ASP A C 1
ATOM 1412 O O . ASP A 1 173 ? 15.321 10.705 -2.965 1.00 96.00 173 ASP A O 1
ATOM 1416 N N . ASN A 1 174 ? 13.578 10.382 -4.330 1.00 93.81 174 ASN A N 1
ATOM 1417 C CA . ASN A 1 174 ? 12.541 10.909 -3.432 1.00 93.81 174 ASN A CA 1
ATOM 1418 C C . ASN A 1 174 ? 11.791 9.810 -2.647 1.00 93.81 174 ASN A C 1
ATOM 1420 O O . ASN A 1 174 ? 10.581 9.910 -2.402 1.00 93.81 174 ASN A O 1
ATOM 1424 N N . TRP A 1 175 ? 12.474 8.721 -2.280 1.00 93.81 175 TRP A N 1
ATOM 1425 C CA . TRP A 1 175 ? 11.833 7.562 -1.642 1.00 93.81 175 TRP A CA 1
ATOM 1426 C C . TRP A 1 175 ? 11.548 7.737 -0.142 1.00 93.81 175 TRP A C 1
ATOM 1428 O O . TRP A 1 175 ? 10.776 6.969 0.422 1.00 93.81 175 TRP A O 1
ATOM 1438 N N . GLU A 1 176 ? 12.127 8.733 0.529 1.00 89.94 176 GLU A N 1
ATOM 1439 C CA . GLU A 1 176 ? 12.010 8.919 1.991 1.00 89.94 176 GLU A CA 1
ATOM 1440 C C . GLU A 1 176 ? 10.746 9.676 2.440 1.00 89.94 176 GLU A C 1
ATOM 1442 O O . GLU A 1 176 ? 10.670 10.214 3.540 1.00 89.94 176 GLU A O 1
ATOM 1447 N N . ARG A 1 177 ? 9.713 9.704 1.598 1.00 89.12 177 ARG A N 1
ATOM 1448 C CA . ARG A 1 177 ? 8.441 10.388 1.871 1.00 89.12 177 ARG A CA 1
ATOM 1449 C C . ARG A 1 177 ? 7.359 9.428 2.391 1.00 89.12 177 ARG A C 1
ATOM 1451 O O . ARG A 1 177 ? 7.482 8.211 2.223 1.00 89.12 177 ARG A O 1
ATOM 1458 N N . PRO A 1 178 ? 6.258 9.935 2.981 1.00 87.50 178 PRO A N 1
ATOM 1459 C CA . PRO A 1 178 ? 5.176 9.095 3.485 1.00 87.50 178 PRO A CA 1
ATOM 1460 C C . PRO A 1 178 ? 4.650 8.106 2.438 1.00 87.50 178 PRO A C 1
ATOM 1462 O O . PRO A 1 178 ? 4.460 8.455 1.269 1.00 87.50 178 PRO A O 1
ATOM 1465 N N . ARG A 1 179 ? 4.334 6.878 2.873 1.00 87.81 179 ARG A N 1
ATOM 1466 C CA . ARG A 1 179 ? 3.862 5.778 2.009 1.00 87.81 179 ARG A CA 1
ATOM 1467 C C . ARG A 1 179 ? 2.736 6.197 1.066 1.00 87.81 179 ARG A C 1
ATOM 1469 O O . ARG A 1 179 ? 2.736 5.804 -0.098 1.00 87.81 179 ARG A O 1
ATOM 1476 N N . VAL A 1 180 ? 1.791 6.999 1.555 1.00 85.06 180 VAL A N 1
ATOM 1477 C CA . VAL A 1 180 ? 0.657 7.506 0.767 1.00 85.06 180 VAL A CA 1
ATOM 1478 C C . VAL A 1 180 ? 1.103 8.323 -0.449 1.00 85.06 180 VAL A C 1
ATOM 1480 O O . VAL A 1 180 ? 0.500 8.197 -1.515 1.00 85.06 180 VAL A O 1
ATOM 1483 N N . GLN A 1 181 ? 2.185 9.094 -0.322 1.00 89.12 181 GLN A N 1
ATOM 1484 C CA . GLN A 1 181 ? 2.735 9.900 -1.409 1.00 89.12 181 GLN A CA 1
ATOM 1485 C C . GLN A 1 181 ? 3.447 9.019 -2.437 1.00 89.12 181 GLN A C 1
ATOM 1487 O O . GLN A 1 181 ? 3.224 9.184 -3.630 1.00 89.12 181 GLN A O 1
ATOM 1492 N N . ILE A 1 182 ? 4.227 8.027 -1.988 1.00 91.81 182 ILE A N 1
ATOM 1493 C CA . ILE A 1 182 ? 4.901 7.070 -2.886 1.00 91.81 182 ILE A CA 1
ATOM 1494 C C . ILE A 1 182 ? 3.873 6.253 -3.666 1.00 91.81 182 ILE A C 1
ATOM 1496 O O . ILE A 1 182 ? 3.962 6.140 -4.881 1.00 91.81 182 ILE A O 1
ATOM 1500 N N . VAL A 1 183 ? 2.868 5.701 -2.983 1.00 89.06 183 VAL A N 1
ATOM 1501 C CA . VAL A 1 183 ? 1.834 4.864 -3.613 1.00 89.06 183 VAL A CA 1
ATOM 1502 C C . VAL A 1 183 ? 0.965 5.663 -4.584 1.00 89.06 183 VAL A C 1
ATOM 1504 O O . VAL A 1 183 ? 0.420 5.079 -5.526 1.00 89.06 183 VAL A O 1
ATOM 1507 N N . SER A 1 184 ? 0.830 6.971 -4.353 1.00 88.00 184 SER A N 1
ATOM 1508 C CA . SER A 1 184 ? 0.088 7.870 -5.235 1.00 88.00 184 SER A CA 1
ATOM 1509 C C . SER A 1 184 ? 0.920 8.422 -6.393 1.00 88.00 184 SER A C 1
ATOM 1511 O O . SER A 1 184 ? 0.355 9.051 -7.284 1.00 88.00 184 SER A O 1
ATOM 1513 N N . ASP A 1 185 ? 2.232 8.190 -6.397 1.00 91.81 185 ASP A N 1
ATOM 1514 C CA . ASP A 1 185 ? 3.122 8.676 -7.440 1.00 91.81 185 ASP A CA 1
ATOM 1515 C C . ASP A 1 185 ? 2.855 7.959 -8.778 1.00 91.81 185 ASP A C 1
ATOM 1517 O O . ASP A 1 185 ? 2.834 6.720 -8.813 1.00 91.81 185 ASP A O 1
ATOM 1521 N N . PRO A 1 186 ? 2.684 8.690 -9.896 1.00 91.50 186 PRO A N 1
ATOM 1522 C CA . PRO A 1 186 ? 2.438 8.079 -11.199 1.00 91.50 186 PRO A CA 1
ATOM 1523 C C . PRO A 1 186 ? 3.532 7.093 -11.629 1.00 91.50 186 PRO A C 1
ATOM 1525 O O . PRO A 1 186 ? 3.215 6.034 -12.167 1.00 91.50 186 PRO A O 1
ATOM 1528 N N . ALA A 1 187 ? 4.810 7.373 -11.349 1.00 92.75 187 ALA A N 1
ATOM 1529 C CA . ALA A 1 187 ? 5.903 6.463 -11.685 1.00 92.75 187 ALA A CA 1
ATOM 1530 C C . ALA A 1 187 ? 5.832 5.177 -10.847 1.00 92.75 187 ALA A C 1
ATOM 1532 O O . ALA A 1 187 ? 6.064 4.083 -11.360 1.00 92.75 187 ALA A O 1
ATOM 1533 N N . PHE A 1 188 ? 5.441 5.265 -9.575 1.00 93.62 188 PHE A N 1
ATOM 1534 C CA . PHE A 1 188 ? 5.220 4.067 -8.763 1.00 93.62 188 PHE A CA 1
ATOM 1535 C C . PHE A 1 188 ? 4.052 3.235 -9.305 1.00 93.62 188 PHE A C 1
ATOM 1537 O O . PHE A 1 188 ? 4.130 2.007 -9.367 1.00 93.62 188 PHE A O 1
ATOM 1544 N N . ARG A 1 189 ? 2.971 3.891 -9.740 1.00 91.81 189 ARG A N 1
ATOM 1545 C CA . ARG A 1 189 ? 1.828 3.213 -10.362 1.00 91.81 189 ARG A CA 1
ATOM 1546 C C . ARG A 1 189 ? 2.204 2.518 -11.667 1.00 91.81 189 ARG A C 1
ATOM 1548 O O . ARG A 1 189 ? 1.841 1.357 -11.844 1.00 91.81 189 ARG A O 1
ATOM 1555 N N . MET A 1 190 ? 2.995 3.169 -12.520 1.00 91.25 190 MET A N 1
ATOM 1556 C CA . MET A 1 190 ? 3.560 2.548 -13.723 1.00 91.25 190 MET A CA 1
ATOM 1557 C C . MET A 1 190 ? 4.327 1.268 -13.384 1.00 91.25 190 MET A C 1
ATOM 1559 O O . MET A 1 190 ? 4.072 0.231 -13.987 1.00 91.25 190 MET A O 1
ATOM 1563 N N . LEU A 1 191 ? 5.191 1.301 -12.361 1.00 92.31 191 LEU A N 1
ATOM 1564 C CA . LEU A 1 191 ? 5.930 0.119 -11.905 1.00 92.31 191 LEU A CA 1
ATOM 1565 C C . LEU A 1 191 ? 4.988 -1.027 -11.496 1.00 92.31 191 LEU A C 1
ATOM 1567 O O . LEU A 1 191 ? 5.233 -2.185 -11.842 1.00 92.31 191 LEU A O 1
ATOM 1571 N N . VAL A 1 192 ? 3.919 -0.710 -10.757 1.00 91.19 192 VAL A N 1
ATOM 1572 C CA . VAL A 1 192 ? 2.905 -1.686 -10.328 1.00 91.19 192 VAL A CA 1
ATOM 1573 C C . VAL A 1 192 ? 2.230 -2.346 -11.530 1.00 91.19 192 VAL A C 1
ATOM 1575 O O . VAL A 1 192 ? 2.083 -3.571 -11.533 1.00 91.19 192 VAL A O 1
ATOM 1578 N N . TYR A 1 193 ? 1.851 -1.565 -12.544 1.00 89.62 193 TYR A N 1
ATOM 1579 C CA . TYR A 1 193 ? 1.205 -2.069 -13.756 1.00 89.62 193 TYR A CA 1
ATOM 1580 C C . TYR A 1 193 ? 2.159 -2.874 -14.640 1.00 89.62 193 TYR A C 1
ATOM 1582 O O . TYR A 1 193 ? 1.841 -4.015 -14.985 1.00 89.62 193 TYR A O 1
ATOM 1590 N N . ASP A 1 194 ? 3.351 -2.340 -14.910 1.00 87.44 194 ASP A N 1
ATOM 1591 C CA . ASP A 1 194 ? 4.408 -2.980 -15.702 1.00 87.44 194 ASP A CA 1
ATOM 1592 C C . ASP A 1 194 ? 4.759 -4.369 -15.167 1.00 87.44 194 ASP A C 1
ATOM 1594 O O . ASP A 1 194 ? 4.857 -5.343 -15.914 1.00 87.44 194 ASP A O 1
ATOM 1598 N N . LEU A 1 195 ? 4.968 -4.460 -13.852 1.00 86.44 195 LEU A N 1
ATOM 1599 C CA . LEU A 1 195 ? 5.391 -5.693 -13.192 1.00 86.44 195 LEU A CA 1
ATOM 1600 C C . LEU A 1 195 ? 4.214 -6.551 -12.718 1.00 86.44 195 LEU A C 1
ATOM 1602 O O . LEU A 1 195 ? 4.436 -7.596 -12.104 1.00 86.44 195 LEU A O 1
ATOM 1606 N N . ARG A 1 196 ? 2.970 -6.120 -12.978 1.00 86.62 196 ARG A N 1
ATOM 1607 C CA . ARG A 1 196 ? 1.735 -6.769 -12.507 1.00 86.62 196 ARG A CA 1
ATOM 1608 C C . ARG A 1 196 ? 1.796 -7.104 -11.011 1.00 86.62 196 ARG A C 1
ATOM 1610 O O . ARG A 1 196 ? 1.430 -8.208 -10.589 1.00 86.62 196 ARG A O 1
ATOM 1617 N N . LEU A 1 197 ? 2.298 -6.165 -10.204 1.00 83.75 197 LEU A N 1
ATOM 1618 C CA . LEU A 1 197 ? 2.480 -6.380 -8.769 1.00 83.75 197 LEU A CA 1
ATOM 1619 C C . LEU A 1 197 ? 1.121 -6.639 -8.112 1.00 83.75 197 LEU A C 1
ATOM 1621 O O . LEU A 1 197 ? 0.155 -5.897 -8.299 1.00 83.75 197 LEU A O 1
ATOM 1625 N N . ARG A 1 198 ? 1.031 -7.723 -7.338 1.00 81.25 198 ARG A N 1
ATOM 1626 C CA . ARG A 1 198 ? -0.214 -8.110 -6.671 1.00 81.25 198 ARG A CA 1
ATOM 1627 C C . ARG A 1 198 ? -0.419 -7.286 -5.405 1.00 81.25 198 ARG A C 1
ATOM 1629 O O . ARG A 1 198 ? 0.496 -7.121 -4.603 1.00 81.25 198 ARG A O 1
ATOM 1636 N N . ARG A 1 199 ? -1.658 -6.839 -5.198 1.00 75.88 199 ARG A N 1
ATOM 1637 C CA . ARG A 1 199 ? -2.088 -6.219 -3.941 1.00 75.88 199 ARG A CA 1
ATOM 1638 C C . ARG A 1 199 ? -2.169 -7.266 -2.829 1.00 75.88 199 ARG A C 1
ATOM 1640 O O . ARG A 1 199 ? -2.855 -8.278 -2.981 1.00 75.88 199 ARG A O 1
ATOM 1647 N N . THR A 1 200 ? -1.544 -6.974 -1.698 1.00 73.75 200 THR A N 1
ATOM 1648 C CA . THR A 1 200 ? -1.699 -7.741 -0.457 1.00 73.75 200 THR A CA 1
ATOM 1649 C C . THR A 1 200 ? -2.443 -6.872 0.548 1.00 73.75 200 THR A C 1
ATOM 1651 O O . THR A 1 200 ? -2.226 -5.662 0.599 1.00 73.75 200 THR A O 1
ATOM 1654 N N . ALA A 1 201 ? -3.367 -7.458 1.310 1.00 70.62 201 ALA A N 1
ATOM 1655 C CA . ALA A 1 201 ? -4.062 -6.720 2.359 1.00 70.62 201 ALA A CA 1
ATOM 1656 C C . ALA A 1 201 ? -3.064 -6.296 3.448 1.00 70.62 201 ALA A C 1
ATOM 1658 O O . ALA A 1 201 ? -2.238 -7.106 3.862 1.00 70.62 201 ALA A O 1
ATOM 1659 N N . LEU A 1 202 ? -3.158 -5.045 3.914 1.00 67.50 202 LEU A N 1
ATOM 1660 C CA . LEU A 1 202 ? -2.315 -4.536 5.005 1.00 67.50 202 LEU A CA 1
ATOM 1661 C C . LEU A 1 202 ? -2.629 -5.208 6.345 1.00 67.50 202 LEU A C 1
ATOM 1663 O O . LEU A 1 202 ? -1.773 -5.268 7.217 1.00 67.50 202 LEU A O 1
ATOM 1667 N N . VAL A 1 203 ? -3.848 -5.724 6.513 1.00 67.12 203 VAL A N 1
ATOM 1668 C CA . VAL A 1 203 ? -4.265 -6.468 7.702 1.00 67.12 203 VAL A CA 1
ATOM 1669 C C . VAL A 1 203 ? -5.026 -7.711 7.255 1.00 67.12 203 VAL A C 1
ATOM 1671 O O . VAL A 1 203 ? -6.009 -7.616 6.517 1.00 67.12 203 VAL A O 1
ATOM 1674 N N . THR A 1 204 ? -4.582 -8.877 7.720 1.00 65.38 204 THR A N 1
ATOM 1675 C CA . THR A 1 204 ? -5.298 -10.147 7.564 1.00 65.38 204 THR A CA 1
ATOM 1676 C C . THR A 1 204 ? -6.003 -10.445 8.883 1.00 65.38 204 THR A C 1
ATOM 1678 O O . THR A 1 204 ? -5.361 -10.830 9.855 1.00 65.38 204 THR A O 1
ATOM 1681 N N . LEU A 1 205 ? -7.321 -10.251 8.947 1.00 60.50 205 LEU A N 1
ATOM 1682 C CA . LEU A 1 205 ? -8.143 -10.573 10.124 1.00 60.50 205 LEU A CA 1
ATOM 1683 C C . LEU A 1 205 ? -8.409 -12.093 10.216 1.00 60.50 205 LEU A C 1
ATOM 1685 O O . LEU A 1 205 ? -9.551 -12.543 10.189 1.00 60.50 205 LEU A O 1
ATOM 1689 N N . GLY A 1 206 ? -7.355 -12.912 10.279 1.00 59.34 206 GLY A N 1
ATOM 1690 C CA . GLY A 1 206 ? -7.473 -14.377 10.328 1.00 59.34 206 GLY A CA 1
ATOM 1691 C C . GLY A 1 206 ? -8.397 -14.963 9.242 1.00 59.34 206 GLY A C 1
ATOM 1692 O O . GLY A 1 206 ? -8.478 -14.443 8.130 1.00 59.34 206 GLY A O 1
ATOM 1693 N N . ASN A 1 207 ? -9.127 -16.036 9.577 1.00 53.91 207 ASN A N 1
ATOM 1694 C CA . ASN A 1 207 ? -10.098 -16.687 8.678 1.00 53.91 207 ASN A CA 1
ATOM 1695 C C . ASN A 1 207 ? -11.365 -15.849 8.427 1.00 53.91 207 ASN A C 1
ATOM 1697 O O . ASN A 1 207 ? -12.177 -16.200 7.572 1.00 53.91 207 ASN A O 1
ATOM 1701 N N . GLN A 1 208 ? -11.552 -14.741 9.147 1.00 54.19 208 GLN A N 1
ATOM 1702 C CA . GLN A 1 208 ? -12.670 -13.834 8.927 1.00 54.19 208 GLN A CA 1
ATOM 1703 C C . GLN A 1 208 ? -12.252 -12.819 7.866 1.00 54.19 208 GLN A C 1
ATOM 1705 O O . GLN A 1 208 ? -11.761 -11.727 8.156 1.00 54.19 208 GLN A O 1
ATOM 1710 N N . ARG A 1 209 ? -12.463 -13.172 6.591 1.00 51.97 209 ARG A N 1
ATOM 1711 C CA . ARG A 1 209 ? -12.602 -12.138 5.563 1.00 51.97 209 ARG A CA 1
ATOM 1712 C C . ARG A 1 209 ? -13.778 -11.279 6.012 1.00 51.97 209 ARG A C 1
ATOM 1714 O O . ARG A 1 209 ? -14.913 -11.736 5.923 1.00 51.97 209 ARG A O 1
ATOM 1721 N N . MET A 1 210 ? -13.508 -10.066 6.501 1.00 52.34 210 MET A N 1
ATOM 1722 C CA . MET A 1 210 ? -14.547 -9.040 6.576 1.00 52.34 210 MET A CA 1
ATOM 1723 C C . MET A 1 210 ? -15.289 -9.080 5.241 1.00 52.34 210 MET A C 1
ATOM 1725 O O . MET A 1 210 ? -14.603 -9.128 4.205 1.00 52.34 210 MET A O 1
ATOM 1729 N N . PRO A 1 211 ? -16.632 -9.146 5.236 1.00 53.69 211 PRO A N 1
ATOM 1730 C CA . PRO A 1 211 ? -17.380 -9.114 3.998 1.00 53.69 211 PRO A CA 1
ATOM 1731 C C . PRO A 1 211 ? -16.940 -7.843 3.288 1.00 53.69 211 PRO A C 1
ATOM 1733 O O . PRO A 1 211 ? -17.220 -6.729 3.727 1.00 53.69 211 PRO A O 1
ATOM 1736 N N . ARG A 1 212 ? -16.137 -8.009 2.231 1.00 57.97 212 ARG A N 1
ATOM 1737 C CA . ARG A 1 212 ? -15.833 -6.901 1.340 1.00 57.97 212 ARG A CA 1
ATOM 1738 C C . ARG A 1 212 ? -17.198 -6.431 0.901 1.00 57.97 212 ARG A C 1
ATOM 1740 O O . ARG A 1 212 ? -17.946 -7.244 0.361 1.00 57.97 212 ARG A O 1
ATOM 1747 N N . THR A 1 213 ? -17.518 -5.171 1.181 1.00 62.47 213 THR A N 1
ATOM 1748 C CA . THR A 1 213 ? -18.723 -4.542 0.655 1.00 62.47 213 THR A CA 1
ATOM 1749 C C . THR A 1 213 ? -18.793 -4.949 -0.809 1.00 62.47 213 THR A C 1
ATOM 1751 O O . THR A 1 213 ? -17.798 -4.798 -1.526 1.00 62.47 213 THR A O 1
ATOM 1754 N N . SER A 1 214 ? -19.872 -5.616 -1.215 1.00 63.69 214 SER A N 1
ATOM 1755 C CA . SER A 1 214 ? -20.000 -6.114 -2.578 1.00 63.69 214 SER A CA 1
ATOM 1756 C C . SER A 1 214 ? -20.167 -4.900 -3.478 1.00 63.69 214 SER A C 1
ATOM 1758 O O . SER A 1 214 ? -21.271 -4.401 -3.685 1.00 63.69 214 SER A O 1
ATOM 1760 N N . ILE A 1 215 ? -19.041 -4.361 -3.932 1.00 77.81 215 ILE A N 1
ATOM 1761 C CA . ILE A 1 215 ? -19.007 -3.211 -4.817 1.00 77.81 215 ILE A CA 1
ATOM 1762 C C . ILE A 1 215 ? -19.555 -3.691 -6.160 1.00 77.81 215 ILE A C 1
ATOM 1764 O O . ILE A 1 215 ? -18.899 -4.456 -6.866 1.00 77.81 215 ILE A O 1
ATOM 1768 N N . SER A 1 216 ? -20.770 -3.264 -6.484 1.00 82.62 216 SER A N 1
ATOM 1769 C CA . SER A 1 216 ? -21.430 -3.524 -7.759 1.00 82.62 216 SER A CA 1
ATOM 1770 C C . SER A 1 216 ? -21.621 -2.212 -8.527 1.00 82.62 216 SER A C 1
ATOM 1772 O O . SER A 1 216 ? -21.581 -1.133 -7.929 1.00 82.62 216 SER A O 1
ATOM 1774 N N . PRO A 1 217 ? -21.871 -2.262 -9.846 1.00 85.44 217 PRO A N 1
ATOM 1775 C CA . PRO A 1 217 ? -22.276 -1.072 -10.589 1.00 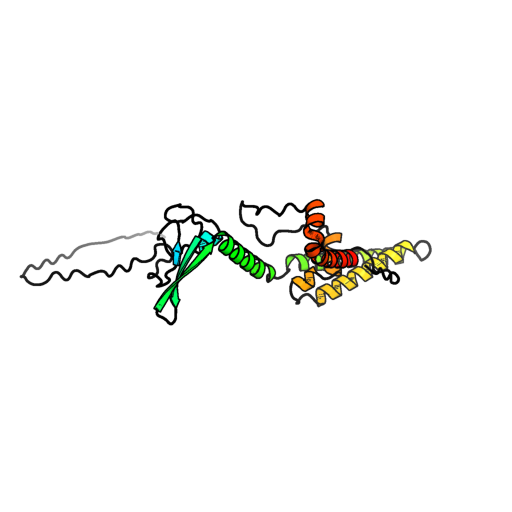85.44 217 PRO A CA 1
ATOM 1776 C C . PRO A 1 217 ? -23.511 -0.394 -9.978 1.00 85.44 217 PRO A C 1
ATOM 1778 O O . PRO A 1 217 ? -23.584 0.830 -9.942 1.00 85.44 217 PRO A O 1
ATOM 1781 N N . GLN A 1 218 ? -24.450 -1.185 -9.445 1.00 86.62 218 GLN A N 1
ATOM 1782 C CA . GLN A 1 218 ? -25.650 -0.665 -8.795 1.00 86.62 218 GLN A CA 1
ATOM 1783 C C . GLN A 1 218 ? -25.319 0.102 -7.511 1.00 86.62 218 GLN A C 1
ATOM 1785 O O . GLN A 1 218 ? -25.805 1.211 -7.334 1.00 86.62 218 GLN A O 1
ATOM 1790 N N . PHE A 1 219 ? -24.395 -0.410 -6.690 1.00 87.25 219 PHE A N 1
ATOM 1791 C CA . PHE A 1 219 ? -23.933 0.284 -5.485 1.00 87.25 219 PHE A CA 1
ATOM 1792 C C . PHE A 1 219 ? -23.442 1.709 -5.783 1.00 87.25 219 PHE A C 1
ATOM 1794 O O . PHE A 1 219 ? -23.729 2.629 -5.021 1.00 87.25 219 PHE A O 1
ATOM 1801 N N . PHE A 1 220 ? -22.728 1.913 -6.895 1.00 86.00 220 PHE A N 1
ATOM 1802 C CA . PHE A 1 220 ? -22.262 3.247 -7.282 1.00 86.00 220 PHE A CA 1
ATOM 1803 C C . PHE A 1 220 ? -23.370 4.155 -7.805 1.00 86.00 220 PHE A C 1
ATOM 1805 O O . PHE A 1 220 ? -23.292 5.356 -7.565 1.00 86.00 220 PHE A O 1
ATOM 1812 N N . ARG A 1 221 ? -24.388 3.603 -8.476 1.00 87.00 221 ARG A N 1
ATOM 1813 C CA . ARG A 1 221 ? -25.577 4.368 -8.877 1.00 87.00 221 ARG A CA 1
ATOM 1814 C C . ARG A 1 221 ? -26.343 4.860 -7.653 1.00 87.00 221 ARG A C 1
ATOM 1816 O O . ARG A 1 221 ? -26.643 6.044 -7.558 1.00 87.00 221 ARG A O 1
ATOM 1823 N N . ASP A 1 222 ? -26.553 3.979 -6.681 1.00 89.88 222 ASP A N 1
ATOM 1824 C CA . ASP A 1 222 ? -27.328 4.292 -5.476 1.00 89.88 222 ASP A CA 1
ATOM 1825 C C . ASP A 1 222 ? -26.592 5.275 -4.541 1.00 89.88 222 ASP A C 1
ATOM 1827 O O . ASP A 1 222 ? -27.217 6.004 -3.776 1.00 89.88 222 ASP A O 1
ATOM 1831 N N . HIS A 1 223 ? -25.255 5.335 -4.616 1.00 88.19 223 HIS A N 1
ATOM 1832 C CA . HIS A 1 223 ? -24.411 6.168 -3.747 1.00 88.19 223 HIS A CA 1
ATOM 1833 C C . HIS A 1 223 ? -23.570 7.196 -4.522 1.00 88.19 223 HIS A C 1
ATOM 18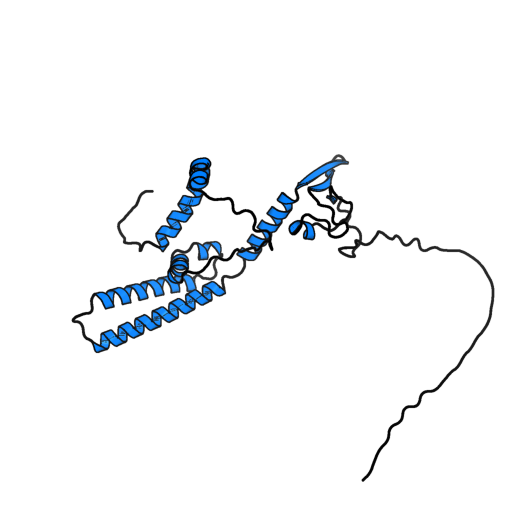35 O O . HIS A 1 223 ? -22.499 7.599 -4.050 1.00 88.19 223 HIS A O 1
ATOM 1841 N N . GLU A 1 224 ? -24.028 7.628 -5.703 1.00 86.94 224 GLU A N 1
ATOM 1842 C CA . GLU A 1 224 ? -23.231 8.441 -6.632 1.00 86.94 224 GLU A CA 1
ATOM 1843 C C . GLU A 1 224 ? -22.659 9.695 -5.960 1.00 86.94 224 GLU A C 1
ATOM 1845 O O . GLU A 1 224 ? -21.456 9.941 -6.041 1.00 86.94 224 GLU A O 1
ATOM 1850 N N . ARG A 1 225 ? -23.485 10.450 -5.223 1.00 86.12 225 ARG A N 1
ATOM 1851 C CA . ARG A 1 225 ? -23.077 11.725 -4.604 1.00 86.12 225 ARG A CA 1
ATOM 1852 C C . ARG A 1 225 ? -21.845 11.598 -3.701 1.00 86.12 225 ARG A C 1
ATOM 1854 O O . ARG A 1 225 ? -20.985 12.471 -3.729 1.00 86.12 225 ARG A O 1
ATOM 1861 N N . TYR A 1 226 ? -21.732 10.511 -2.937 1.00 84.88 226 TYR A N 1
ATOM 1862 C CA . TYR A 1 226 ? -20.616 10.292 -2.007 1.00 84.88 226 TYR A CA 1
ATOM 1863 C C . TYR A 1 226 ? -19.449 9.536 -2.645 1.00 84.88 226 TYR A C 1
ATOM 1865 O O . TYR A 1 226 ? -18.296 9.711 -2.255 1.00 84.88 226 TYR A O 1
ATOM 1873 N N . GLN A 1 227 ? -19.737 8.660 -3.610 1.00 85.88 227 GLN A N 1
ATOM 1874 C CA . GLN A 1 227 ? -18.721 7.806 -4.221 1.00 85.88 227 GLN A CA 1
ATOM 1875 C C . GLN A 1 227 ? -18.018 8.475 -5.402 1.00 85.88 227 GLN A C 1
ATOM 1877 O O . GLN A 1 227 ? -16.840 8.200 -5.632 1.00 85.88 227 GLN A O 1
ATOM 1882 N N . ARG A 1 228 ? -18.693 9.373 -6.129 1.00 84.50 228 ARG A N 1
ATOM 1883 C CA . ARG A 1 228 ? -18.156 10.026 -7.330 1.00 84.50 228 ARG A CA 1
ATOM 1884 C C . ARG A 1 228 ? -16.904 10.839 -7.031 1.00 84.50 228 ARG A C 1
ATOM 1886 O O . ARG A 1 228 ? -15.915 10.676 -7.737 1.00 84.50 228 ARG A O 1
ATOM 1893 N N . SER A 1 229 ? -16.901 11.643 -5.967 1.00 85.00 229 SER A N 1
ATOM 1894 C CA . SER A 1 229 ? -15.712 12.401 -5.551 1.00 85.00 229 SER A CA 1
ATOM 1895 C C . SER A 1 229 ? -14.539 11.462 -5.250 1.00 85.00 229 SER A C 1
ATOM 1897 O O . SER A 1 229 ? -13.481 11.578 -5.870 1.00 85.00 229 SER A O 1
ATOM 1899 N N . ARG A 1 230 ? -14.772 10.446 -4.412 1.00 81.44 230 ARG A N 1
ATOM 1900 C CA . ARG A 1 230 ? -13.766 9.460 -3.996 1.00 81.44 230 ARG A CA 1
ATOM 1901 C C . ARG A 1 230 ? -13.174 8.665 -5.165 1.00 81.44 230 ARG A C 1
ATOM 1903 O O . ARG A 1 230 ? -11.972 8.416 -5.202 1.00 81.44 230 ARG A O 1
ATOM 1910 N N . ILE A 1 231 ? -14.008 8.245 -6.115 1.00 85.06 231 ILE A N 1
ATOM 1911 C CA . ILE A 1 231 ? -13.562 7.477 -7.286 1.00 85.06 231 ILE A CA 1
ATOM 1912 C C . ILE A 1 231 ? -12.896 8.385 -8.311 1.00 85.06 231 ILE A C 1
ATOM 1914 O O . ILE A 1 231 ? -11.923 7.965 -8.925 1.00 85.06 231 ILE A O 1
ATOM 1918 N N . SER A 1 232 ? -13.378 9.616 -8.496 1.00 85.56 232 SER A N 1
ATOM 1919 C CA . SER A 1 232 ? -12.810 10.538 -9.485 1.00 85.56 232 SER A CA 1
ATOM 1920 C C . SER A 1 232 ? -11.331 10.814 -9.223 1.00 85.56 232 SER A C 1
ATOM 1922 O O . SER A 1 232 ? -10.530 10.788 -10.153 1.00 85.56 232 SER A O 1
ATOM 1924 N N . GLU A 1 233 ? -10.942 10.990 -7.960 1.00 84.06 233 GLU A N 1
ATOM 1925 C CA . GLU A 1 233 ? -9.544 11.173 -7.573 1.00 84.06 233 GLU A CA 1
ATOM 1926 C C . GLU A 1 233 ? -8.704 9.926 -7.877 1.00 84.06 233 GLU A C 1
ATOM 1928 O O . GLU A 1 233 ? -7.627 10.025 -8.467 1.00 84.06 233 GLU A O 1
ATOM 1933 N N . PHE A 1 234 ? -9.232 8.740 -7.558 1.00 84.50 234 PHE A N 1
ATOM 1934 C CA . PHE A 1 234 ? -8.597 7.473 -7.911 1.00 84.50 234 PHE A CA 1
ATOM 1935 C C . PHE A 1 234 ? -8.407 7.348 -9.428 1.00 84.50 234 PHE A C 1
ATOM 1937 O O . PHE A 1 234 ? -7.296 7.097 -9.881 1.00 84.50 234 PHE A O 1
ATOM 1944 N N . VAL A 1 235 ? -9.462 7.561 -10.216 1.00 86.81 235 VAL A N 1
ATOM 1945 C CA . VAL A 1 235 ? -9.437 7.416 -11.677 1.00 86.81 235 VAL A CA 1
ATOM 1946 C C . VAL A 1 235 ? -8.464 8.401 -12.312 1.00 86.81 235 VAL A C 1
ATOM 1948 O O . VAL A 1 235 ? -7.636 7.978 -13.114 1.00 86.81 235 VAL A O 1
ATOM 1951 N N . ARG A 1 236 ? -8.494 9.685 -11.927 1.00 84.94 236 ARG A N 1
ATOM 1952 C CA . ARG A 1 236 ? -7.545 10.690 -12.440 1.00 84.94 236 ARG A CA 1
ATOM 1953 C C . ARG A 1 236 ? -6.097 10.273 -12.184 1.00 84.94 236 ARG A C 1
ATOM 1955 O O . ARG A 1 236 ? -5.265 10.364 -13.084 1.00 84.94 236 ARG A O 1
ATOM 1962 N N . ARG A 1 237 ? -5.812 9.768 -10.981 1.00 84.44 237 ARG A N 1
ATOM 1963 C CA . ARG A 1 237 ? -4.482 9.271 -10.613 1.00 84.44 237 ARG A CA 1
ATOM 1964 C C . ARG A 1 237 ? -4.069 8.023 -11.395 1.00 84.44 237 ARG A C 1
ATOM 1966 O O . ARG A 1 237 ? -2.906 7.889 -11.749 1.00 84.44 237 ARG A O 1
ATOM 1973 N N . GLU A 1 238 ? -4.985 7.094 -11.654 1.00 87.00 238 GLU A N 1
ATOM 1974 C CA . GLU A 1 238 ? -4.642 5.891 -12.421 1.00 87.00 238 GLU A CA 1
ATOM 1975 C C . GLU A 1 238 ? -4.463 6.197 -13.913 1.00 87.00 238 GLU A C 1
ATOM 1977 O O . GLU A 1 238 ? -3.554 5.658 -14.542 1.00 87.00 238 GLU A O 1
ATOM 1982 N N . ILE A 1 239 ? -5.279 7.093 -14.477 1.00 86.50 239 ILE A N 1
ATOM 1983 C CA . ILE A 1 239 ? -5.150 7.538 -15.872 1.00 86.50 239 ILE A CA 1
ATOM 1984 C C . ILE A 1 239 ? -3.793 8.203 -16.098 1.00 86.50 239 ILE A C 1
ATOM 1986 O O . ILE A 1 239 ? -3.136 7.881 -17.084 1.00 86.50 239 ILE A O 1
ATOM 1990 N N . SER A 1 240 ? -3.327 9.058 -15.182 1.00 83.38 240 SER A N 1
ATOM 1991 C CA . SER A 1 240 ? -2.020 9.719 -15.326 1.00 83.38 240 SER A CA 1
ATOM 1992 C C . SER A 1 240 ? -0.830 8.750 -15.303 1.00 83.38 240 SER A C 1
ATOM 1994 O O . SER A 1 240 ? 0.242 9.082 -15.807 1.00 83.38 240 SER A O 1
ATOM 1996 N N . ALA A 1 241 ? -1.009 7.553 -14.741 1.00 83.00 241 ALA A N 1
ATOM 1997 C CA . ALA A 1 241 ? 0.003 6.505 -14.742 1.00 83.00 241 ALA A CA 1
ATOM 1998 C C . ALA A 1 241 ? -0.043 5.624 -15.999 1.00 83.00 241 ALA A C 1
ATOM 2000 O O . ALA A 1 241 ? 0.996 5.144 -16.442 1.00 83.00 241 ALA A O 1
ATOM 2001 N N . VAL A 1 242 ? -1.230 5.372 -16.558 1.00 81.31 242 VAL A N 1
ATOM 2002 C CA . VAL A 1 242 ? -1.407 4.447 -17.693 1.00 81.31 242 VAL A CA 1
ATOM 2003 C C . VAL A 1 242 ? -1.309 5.165 -19.036 1.00 81.31 242 VAL A C 1
ATOM 2005 O O . VAL A 1 242 ? -0.803 4.596 -20.002 1.00 81.31 242 VAL A O 1
ATOM 2008 N N . VAL A 1 243 ? -1.786 6.405 -19.111 1.00 77.25 243 VAL A N 1
ATOM 2009 C CA . VAL A 1 243 ? -1.754 7.202 -20.334 1.00 77.25 243 VAL A CA 1
ATOM 2010 C C . VAL A 1 243 ? -0.432 7.969 -20.356 1.00 77.25 243 VAL A C 1
ATOM 2012 O O . VAL A 1 243 ? -0.187 8.784 -19.462 1.00 77.25 243 VAL A O 1
ATOM 2015 N N . PRO A 1 244 ? 0.449 7.734 -21.348 1.00 57.94 244 PRO A N 1
ATOM 2016 C CA . PRO A 1 244 ? 1.590 8.607 -21.563 1.00 57.94 244 PRO A CA 1
ATOM 2017 C C . PRO A 1 244 ? 1.039 10.018 -21.722 1.00 57.94 244 PRO A C 1
ATOM 2019 O O . PRO A 1 244 ? 0.150 10.229 -22.543 1.00 57.94 244 PRO A O 1
ATOM 2022 N N . VAL A 1 245 ? 1.520 10.969 -20.920 1.00 55.62 245 VAL A N 1
ATOM 2023 C CA . VAL A 1 245 ? 1.181 12.384 -21.093 1.00 55.62 245 VAL A CA 1
ATOM 2024 C C . VAL A 1 245 ? 1.746 12.824 -22.444 1.00 55.62 245 VAL A C 1
ATOM 2026 O O . VAL A 1 245 ? 2.849 13.363 -22.525 1.00 55.62 245 VAL A O 1
ATOM 2029 N N . SER A 1 246 ? 1.010 12.557 -23.519 1.00 43.97 246 SER A N 1
ATOM 2030 C CA . SER A 1 246 ? 1.072 13.370 -24.714 1.00 43.97 246 SER A CA 1
ATOM 2031 C C . SER A 1 246 ? 0.650 14.751 -24.251 1.00 43.97 246 SER A C 1
ATOM 2033 O O . SER A 1 246 ? -0.476 14.956 -23.794 1.00 43.97 246 SER A O 1
ATOM 2035 N N . ARG A 1 247 ? 1.605 15.681 -24.272 1.00 44.16 247 ARG A N 1
ATOM 2036 C CA . ARG A 1 247 ? 1.275 17.102 -24.255 1.00 44.16 247 ARG A CA 1
ATOM 2037 C C . ARG A 1 247 ? 0.231 17.305 -25.359 1.00 44.16 247 ARG A C 1
ATOM 2039 O O . ARG A 1 247 ? 0.408 16.759 -26.442 1.00 44.16 247 ARG A O 1
ATOM 2046 N N . ASP A 1 248 ? -0.843 18.008 -25.020 1.00 36.94 248 ASP A N 1
ATOM 2047 C CA . ASP A 1 248 ? -2.002 18.329 -25.868 1.00 36.94 248 ASP A CA 1
ATOM 2048 C C . ASP A 1 248 ? -3.194 17.363 -25.783 1.00 36.94 248 ASP A C 1
ATOM 2050 O O . ASP A 1 248 ? -3.680 16.835 -26.775 1.00 36.94 248 ASP A O 1
ATOM 2054 N N . ALA A 1 249 ? -3.745 17.200 -24.581 1.00 36.78 249 ALA A N 1
ATOM 2055 C CA . ALA A 1 249 ? -5.192 17.047 -24.427 1.00 36.78 249 ALA A CA 1
ATOM 2056 C C . ALA A 1 249 ? -5.605 17.482 -23.018 1.00 36.78 249 ALA A C 1
ATOM 2058 O O . ALA A 1 249 ? -5.576 16.701 -22.066 1.00 36.78 249 ALA A O 1
ATOM 2059 N N . PHE A 1 250 ? -6.005 18.747 -22.879 1.00 38.53 250 PHE A N 1
ATOM 2060 C CA . PHE A 1 250 ? -6.855 19.159 -21.767 1.00 38.53 250 PHE A CA 1
ATOM 2061 C C . PHE A 1 250 ? -8.194 18.434 -21.914 1.00 38.53 250 PHE A C 1
ATOM 2063 O O . PHE A 1 250 ? -9.090 18.892 -22.617 1.00 38.53 250 PHE A O 1
ATOM 2070 N N . ILE A 1 251 ? -8.326 17.276 -21.272 1.00 40.47 251 ILE A N 1
ATOM 2071 C CA . ILE A 1 251 ? -9.633 16.667 -21.048 1.00 40.47 251 ILE A CA 1
ATOM 2072 C C . ILE A 1 251 ? -10.186 17.322 -19.786 1.00 40.47 251 ILE A C 1
ATOM 2074 O O . ILE A 1 251 ? -9.798 16.976 -18.669 1.00 40.47 251 ILE A O 1
ATOM 2078 N N . TYR A 1 252 ? -11.067 18.303 -19.977 1.00 39.06 252 TYR A N 1
ATOM 2079 C CA . TYR A 1 252 ? -11.976 18.741 -18.925 1.00 39.06 252 TYR A CA 1
ATOM 2080 C C . TYR A 1 252 ? -12.874 17.549 -18.558 1.00 39.06 252 TYR A C 1
ATOM 2082 O O . TYR A 1 252 ? -13.617 17.052 -19.404 1.00 39.06 252 TYR A O 1
ATOM 2090 N N . ILE A 1 253 ? -12.753 17.071 -17.315 1.00 39.53 253 ILE A N 1
ATOM 2091 C CA . ILE A 1 253 ? -13.688 16.133 -16.668 1.00 39.53 253 ILE A CA 1
ATOM 2092 C C . ILE A 1 253 ? -14.458 16.895 -15.602 1.00 39.53 253 ILE A C 1
ATOM 2094 O O . ILE A 1 253 ? -13.777 17.446 -14.703 1.00 39.53 253 ILE A O 1
#